Protein AF-A0A8J4PQU5-F1 (afdb_monomer_lite)

pLDDT: mean 74.98, std 18.93, range [34.16, 97.25]

Structure (mmCIF, N/CA/C/O backbone):
data_AF-A0A8J4PQU5-F1
#
_entry.id   AF-A0A8J4PQU5-F1
#
loop_
_atom_site.group_PDB
_atom_site.id
_atom_site.type_symbol
_atom_site.label_atom_id
_atom_site.label_alt_id
_atom_site.label_comp_id
_atom_site.label_asym_id
_atom_site.label_entity_id
_atom_site.label_seq_id
_atom_site.pdbx_PDB_ins_code
_atom_site.Cartn_x
_atom_site.Cartn_y
_atom_site.Cartn_z
_atom_site.occupancy
_atom_site.B_iso_or_equiv
_atom_site.auth_seq_id
_atom_site.auth_comp_id
_atom_site.auth_asym_id
_atom_site.auth_atom_id
_atom_site.pdbx_PDB_model_num
ATOM 1 N N . MET A 1 1 ? 31.286 -53.351 -25.806 1.00 44.12 1 MET A N 1
ATOM 2 C CA . MET A 1 1 ? 31.219 -54.348 -24.713 1.00 44.12 1 MET A CA 1
ATOM 3 C C . MET A 1 1 ? 29.926 -54.138 -23.938 1.00 44.12 1 MET A C 1
ATOM 5 O O . MET A 1 1 ? 29.738 -53.084 -23.347 1.00 44.12 1 MET A O 1
ATOM 9 N N . VAL A 1 2 ? 29.005 -55.096 -24.041 1.00 38.47 2 VAL A N 1
ATOM 10 C CA . VAL A 1 2 ? 27.630 -55.037 -23.517 1.00 38.47 2 VAL A CA 1
ATOM 11 C C . VAL A 1 2 ? 27.640 -55.365 -22.020 1.00 38.47 2 VAL A C 1
ATOM 13 O O . VAL A 1 2 ? 28.049 -56.462 -21.645 1.00 38.47 2 VAL A O 1
ATOM 16 N N . LYS A 1 3 ? 27.207 -54.436 -21.157 1.00 45.22 3 LYS A N 1
ATOM 17 C CA . LYS A 1 3 ? 27.011 -54.702 -19.722 1.00 45.22 3 LYS A CA 1
ATOM 18 C C . LYS A 1 3 ? 25.595 -55.239 -19.504 1.00 45.22 3 LYS A C 1
ATOM 20 O O . LYS A 1 3 ? 24.620 -54.547 -19.776 1.00 45.22 3 LYS A O 1
ATOM 25 N N . LYS A 1 4 ? 25.502 -56.495 -19.062 1.00 42.56 4 LYS A N 1
ATOM 26 C CA . LYS A 1 4 ? 24.256 -57.167 -18.671 1.00 42.56 4 LYS A CA 1
ATOM 27 C C . LYS A 1 4 ? 23.796 -56.630 -17.310 1.00 42.56 4 LYS A C 1
ATOM 29 O O . LYS A 1 4 ? 24.578 -56.633 -16.365 1.00 42.56 4 LYS A O 1
ATOM 34 N N . ASN A 1 5 ? 22.537 -56.205 -17.218 1.00 38.06 5 ASN A N 1
ATOM 35 C CA . ASN A 1 5 ? 21.878 -55.877 -15.955 1.00 38.06 5 ASN A CA 1
ATOM 36 C C . ASN A 1 5 ? 21.448 -57.176 -15.257 1.00 38.06 5 ASN A C 1
ATOM 38 O O . ASN A 1 5 ? 20.732 -57.985 -15.846 1.00 38.06 5 ASN A O 1
ATOM 42 N N . THR A 1 6 ? 21.876 -57.370 -14.013 1.00 45.41 6 THR A N 1
ATOM 43 C CA . THR A 1 6 ? 21.391 -58.429 -13.114 1.00 45.41 6 THR A CA 1
ATOM 44 C C . THR A 1 6 ? 20.310 -57.869 -12.182 1.00 45.41 6 THR A C 1
ATOM 46 O O . THR A 1 6 ? 20.474 -56.745 -11.704 1.00 45.41 6 THR A O 1
ATOM 49 N N . PRO A 1 7 ? 19.223 -58.606 -11.891 1.00 38.91 7 PRO A N 1
ATOM 50 C CA . PRO A 1 7 ? 18.141 -58.117 -11.040 1.00 38.91 7 PRO A CA 1
ATOM 51 C C . PRO A 1 7 ? 18.532 -58.123 -9.552 1.00 38.91 7 PRO A C 1
ATOM 53 O O . PRO A 1 7 ? 19.047 -59.111 -9.030 1.00 38.91 7 PRO A O 1
ATOM 56 N N . THR A 1 8 ? 18.261 -57.017 -8.859 1.00 35.81 8 THR A N 1
ATOM 57 C CA . THR A 1 8 ? 18.366 -56.884 -7.401 1.00 35.81 8 THR A CA 1
ATOM 58 C C . THR A 1 8 ? 17.161 -57.528 -6.720 1.00 35.81 8 THR A C 1
ATOM 60 O O . THR A 1 8 ? 16.076 -56.952 -6.682 1.00 35.81 8 THR A O 1
ATOM 63 N N . THR A 1 9 ? 17.357 -58.717 -6.152 1.00 36.72 9 THR A N 1
ATOM 64 C CA . THR A 1 9 ? 16.403 -59.352 -5.234 1.00 36.72 9 THR A CA 1
ATOM 65 C C . THR A 1 9 ? 16.427 -58.616 -3.895 1.00 36.72 9 THR A C 1
ATOM 67 O O . THR A 1 9 ? 17.347 -58.780 -3.095 1.00 36.72 9 THR A O 1
ATOM 70 N N . THR A 1 10 ? 15.411 -57.797 -3.637 1.00 37.12 10 THR A N 1
ATOM 71 C CA . THR A 1 10 ? 15.150 -57.212 -2.320 1.00 37.12 10 THR A CA 1
ATOM 72 C C . THR A 1 10 ? 14.676 -58.314 -1.372 1.00 37.12 10 THR A C 1
ATOM 74 O O . THR A 1 10 ? 13.521 -58.738 -1.439 1.00 37.12 10 THR A O 1
ATOM 77 N N . LYS A 1 11 ? 15.556 -58.799 -0.490 1.00 40.66 11 LYS A N 1
ATOM 78 C CA . LYS A 1 11 ? 15.133 -59.591 0.671 1.00 40.66 11 LYS A CA 1
ATOM 79 C C . LYS A 1 11 ? 14.348 -58.666 1.603 1.00 40.66 11 LYS A C 1
ATOM 81 O O . LYS A 1 11 ? 14.908 -57.693 2.104 1.00 40.66 11 LYS A O 1
ATOM 86 N N . LYS A 1 12 ? 13.057 -58.947 1.798 1.00 37.41 12 LYS A N 1
ATOM 87 C CA . LYS A 1 12 ? 12.296 -58.374 2.911 1.00 37.41 12 LYS A CA 1
ATOM 88 C C . LYS A 1 12 ? 12.979 -58.816 4.204 1.00 37.41 12 LYS A C 1
ATOM 90 O O . LYS A 1 12 ? 13.287 -59.990 4.373 1.00 37.41 12 LYS A O 1
ATOM 95 N N . VAL A 1 13 ? 13.292 -57.843 5.047 1.00 38.94 13 VAL A N 1
ATOM 96 C CA . VAL A 1 13 ? 13.760 -58.070 6.410 1.00 38.94 13 VAL A CA 1
ATOM 97 C C . VAL A 1 13 ? 12.507 -58.353 7.225 1.00 38.94 13 VAL A C 1
ATOM 99 O O . VAL A 1 13 ? 11.732 -57.432 7.478 1.00 38.94 13 VAL A O 1
ATOM 102 N N . ASP A 1 14 ? 12.282 -59.618 7.564 1.00 37.47 14 ASP A N 1
ATOM 103 C CA . ASP A 1 14 ? 11.255 -60.005 8.526 1.00 37.47 14 ASP A CA 1
ATOM 104 C C . ASP A 1 14 ? 11.701 -59.480 9.898 1.00 37.47 14 ASP A C 1
ATOM 106 O O . ASP A 1 14 ? 12.697 -59.929 10.465 1.00 37.47 14 ASP A O 1
ATOM 110 N N . GLN A 1 15 ? 11.021 -58.442 10.386 1.00 38.06 15 GLN A N 1
ATOM 111 C CA . GLN A 1 15 ? 11.221 -57.884 11.723 1.00 38.06 15 GLN A CA 1
ATOM 112 C C . GLN A 1 15 ? 10.375 -58.647 12.746 1.00 38.06 15 GLN A C 1
ATOM 114 O O . GLN A 1 15 ? 9.594 -58.045 13.474 1.00 38.06 15 GLN A O 1
ATOM 119 N N . ASP A 1 16 ? 10.562 -59.960 12.827 1.00 34.16 16 ASP A N 1
ATOM 120 C CA . ASP A 1 16 ? 10.050 -60.748 13.946 1.00 34.16 16 ASP A CA 1
ATOM 121 C C . ASP A 1 16 ? 11.166 -60.864 14.986 1.00 34.16 16 ASP A C 1
ATOM 123 O O . ASP A 1 16 ? 11.856 -61.874 15.127 1.00 34.16 16 ASP A O 1
ATOM 127 N N . TYR A 1 17 ? 11.398 -59.759 15.698 1.00 42.78 17 TYR A N 1
ATOM 128 C CA . TYR A 1 17 ? 12.106 -59.824 16.967 1.00 42.78 17 TYR A CA 1
ATOM 129 C C . TYR A 1 17 ? 11.094 -60.294 18.007 1.00 42.78 17 TYR A C 1
ATOM 131 O O . TYR A 1 17 ? 10.360 -59.484 18.575 1.00 42.78 17 TYR A O 1
ATOM 139 N N . ASP A 1 18 ? 11.055 -61.603 18.247 1.00 43.19 18 ASP A N 1
ATOM 140 C CA . ASP A 1 18 ? 10.355 -62.186 19.387 1.00 43.19 18 ASP A CA 1
ATOM 141 C C . ASP A 1 18 ? 10.973 -61.644 20.683 1.00 43.19 18 ASP A C 1
ATOM 143 O O . ASP A 1 18 ? 11.934 -62.178 21.247 1.00 43.19 18 ASP A O 1
ATOM 147 N N . VAL A 1 19 ? 10.422 -60.530 21.162 1.00 49.94 19 VAL A N 1
ATOM 148 C CA . VAL A 1 19 ? 10.658 -60.018 22.507 1.00 49.94 19 VAL A CA 1
ATOM 149 C C . VAL A 1 19 ? 9.952 -60.978 23.458 1.00 49.94 19 VAL A C 1
ATOM 151 O O . VAL A 1 19 ? 8.778 -60.811 23.786 1.00 49.94 19 VAL A O 1
ATOM 154 N N . LEU A 1 20 ? 10.663 -62.022 23.888 1.00 44.66 20 LEU A N 1
ATOM 155 C CA . LEU A 1 20 ? 10.199 -62.904 24.952 1.00 44.66 20 LEU A CA 1
ATOM 156 C C . LEU A 1 20 ? 10.050 -62.082 26.239 1.00 44.66 20 LEU A C 1
ATOM 158 O O . LEU A 1 20 ? 11.014 -61.787 26.946 1.00 44.66 20 LEU A O 1
ATOM 162 N N . ASN A 1 21 ? 8.807 -61.693 26.506 1.00 43.12 21 ASN A N 1
ATOM 163 C CA . ASN A 1 21 ? 8.341 -61.030 27.712 1.00 43.12 21 ASN A CA 1
ATOM 164 C C . ASN A 1 21 ? 8.593 -61.940 28.930 1.00 43.12 21 ASN A C 1
ATOM 166 O O . ASN A 1 21 ? 7.812 -62.845 29.223 1.00 43.12 21 ASN A O 1
ATOM 170 N N . LEU A 1 22 ? 9.698 -61.703 29.640 1.00 46.34 22 LEU A N 1
ATOM 171 C CA . LEU A 1 22 ? 10.124 -62.429 30.845 1.00 46.34 22 LEU A CA 1
ATOM 172 C C . LEU A 1 22 ? 9.325 -62.056 32.109 1.00 46.34 22 LEU A C 1
ATOM 174 O O . LEU A 1 22 ? 9.840 -62.154 33.219 1.00 46.34 22 LEU A O 1
ATOM 178 N N . ASN A 1 23 ? 8.057 -61.674 31.973 1.00 40.97 23 ASN A N 1
ATOM 179 C CA . ASN A 1 23 ? 7.235 -61.258 33.109 1.00 40.97 23 ASN A CA 1
ATOM 180 C C . ASN A 1 23 ? 6.250 -62.322 33.591 1.00 40.97 23 ASN A C 1
ATOM 182 O O . ASN A 1 23 ? 5.237 -61.952 34.161 1.00 40.97 23 ASN A O 1
ATOM 186 N N . ASN A 1 24 ? 6.520 -63.620 33.409 1.00 50.66 24 ASN A N 1
ATOM 187 C CA . ASN A 1 24 ? 5.659 -64.678 33.962 1.00 50.66 24 ASN A CA 1
ATOM 188 C C . ASN A 1 24 ? 6.423 -65.934 34.429 1.00 50.66 24 ASN A C 1
ATOM 190 O O . ASN A 1 24 ? 6.002 -67.062 34.187 1.00 50.66 24 ASN A O 1
ATOM 194 N N . VAL A 1 25 ? 7.518 -65.753 35.174 1.00 46.25 25 VAL A N 1
ATOM 195 C CA . VAL A 1 25 ? 8.007 -66.794 36.101 1.00 46.25 25 VAL A CA 1
ATOM 196 C C . VAL A 1 25 ? 7.741 -66.311 37.523 1.00 46.25 25 VAL A C 1
ATOM 198 O O . VAL A 1 25 ? 8.628 -65.871 38.247 1.00 46.25 25 VAL A O 1
ATOM 201 N N . SER A 1 26 ? 6.463 -66.339 37.901 1.00 37.75 26 SER A N 1
ATOM 202 C CA . SER A 1 26 ? 6.070 -66.304 39.304 1.00 37.75 26 SER A CA 1
ATOM 203 C C . SER A 1 26 ? 6.506 -67.630 39.928 1.00 37.75 26 SER A C 1
ATOM 205 O O . SER A 1 26 ? 5.946 -68.683 39.620 1.00 37.75 26 SER A O 1
ATOM 207 N N . LEU A 1 27 ? 7.532 -67.585 40.785 1.00 40.22 27 LEU A N 1
ATOM 208 C CA . LEU A 1 27 ? 7.797 -68.630 41.772 1.00 40.22 27 LEU A CA 1
ATOM 209 C C . LEU A 1 27 ? 6.657 -68.605 42.800 1.00 40.22 27 LEU A C 1
ATOM 211 O O . LEU A 1 27 ? 6.756 -67.988 43.855 1.00 40.22 27 LEU A O 1
ATOM 215 N N . GLY A 1 28 ? 5.542 -69.232 42.435 1.00 34.28 28 GLY A N 1
ATOM 216 C CA . GLY A 1 28 ? 4.386 -69.445 43.291 1.00 34.28 28 GLY A CA 1
ATOM 217 C C . GLY A 1 28 ? 4.283 -70.918 43.649 1.00 34.28 28 GLY A C 1
ATOM 218 O O . GLY A 1 28 ? 3.779 -71.721 42.867 1.00 34.28 28 GLY A O 1
ATOM 219 N N . THR A 1 29 ? 4.758 -71.263 44.842 1.00 42.28 29 THR A N 1
ATOM 220 C CA . THR A 1 29 ? 4.473 -72.524 45.527 1.00 42.28 29 THR A CA 1
ATOM 221 C C . THR A 1 29 ? 2.958 -72.712 45.640 1.00 42.28 29 THR A C 1
ATOM 223 O O . THR A 1 29 ? 2.291 -71.957 46.348 1.00 42.28 29 THR A O 1
ATOM 226 N N . LYS A 1 30 ? 2.404 -73.717 44.957 1.00 36.66 30 LYS A N 1
ATOM 227 C CA . LYS A 1 30 ? 1.075 -74.254 45.267 1.00 36.66 30 LYS A CA 1
ATOM 228 C C . LYS A 1 30 ? 1.250 -75.643 45.854 1.00 36.66 30 LYS A C 1
ATOM 230 O O . LYS A 1 30 ? 1.574 -76.591 45.147 1.00 36.66 30 LYS A O 1
ATOM 235 N N . GLU A 1 31 ? 1.060 -75.710 47.164 1.00 35.00 31 GLU A N 1
ATOM 236 C CA . GLU A 1 31 ? 0.840 -76.943 47.902 1.00 35.00 31 GLU A CA 1
ATOM 237 C C . GLU A 1 31 ? -0.465 -77.594 47.426 1.00 35.00 31 GLU A C 1
ATOM 239 O O . GLU A 1 31 ? -1.526 -76.968 47.437 1.00 35.00 31 GLU A O 1
ATOM 244 N N . THR A 1 32 ? -0.394 -78.869 47.062 1.00 35.94 32 THR A N 1
ATOM 245 C CA . THR A 1 32 ? -1.538 -79.783 47.092 1.00 35.94 32 THR A CA 1
ATOM 246 C C . THR A 1 32 ? -1.113 -80.993 47.906 1.00 35.94 32 THR A C 1
ATOM 248 O O . THR A 1 32 ? -0.187 -81.711 47.533 1.00 35.94 32 THR A O 1
ATOM 251 N N . LYS A 1 33 ? -1.758 -81.155 49.062 1.00 40.88 33 LYS A N 1
ATOM 252 C CA . LYS A 1 33 ? -1.662 -82.335 49.918 1.00 40.88 33 LYS A CA 1
ATOM 253 C C . LYS A 1 33 ? -2.279 -83.513 49.179 1.00 40.88 33 LYS A C 1
ATOM 255 O O . LYS A 1 33 ? -3.433 -83.392 48.800 1.00 40.88 33 LYS A O 1
ATOM 260 N N . ASP A 1 34 ? -1.549 -84.618 49.079 1.00 38.75 34 ASP A N 1
ATOM 261 C CA . ASP A 1 34 ? -2.108 -85.960 48.937 1.00 38.75 34 ASP A CA 1
ATOM 262 C C . ASP A 1 34 ? -1.182 -86.976 49.620 1.00 38.75 34 ASP A C 1
ATOM 264 O O . ASP A 1 34 ? 0.015 -86.771 49.813 1.00 38.75 34 ASP A O 1
ATOM 268 N N . THR A 1 35 ? -1.821 -88.025 50.103 1.00 37.53 35 THR A N 1
ATOM 269 C CA . THR A 1 35 ? -1.445 -88.928 51.187 1.00 37.53 35 THR A CA 1
ATOM 270 C C . THR A 1 35 ? -0.405 -89.994 50.822 1.00 37.53 35 THR A C 1
ATOM 272 O O . THR A 1 35 ? -0.451 -90.542 49.730 1.00 37.53 35 THR A O 1
ATOM 275 N N . ASN A 1 36 ? 0.456 -90.328 51.797 1.00 44.53 36 ASN A N 1
ATOM 276 C CA . ASN A 1 36 ? 1.211 -91.578 52.013 1.00 44.53 36 ASN A CA 1
ATOM 277 C C . ASN A 1 36 ? 1.327 -92.563 50.832 1.00 44.53 36 ASN A C 1
ATOM 279 O O . ASN A 1 36 ? 0.341 -93.227 50.530 1.00 44.53 36 ASN A O 1
ATOM 283 N N . THR A 1 37 ? 2.544 -92.775 50.299 1.00 42.41 37 THR A N 1
ATOM 284 C CA . THR A 1 37 ? 3.190 -94.095 50.053 1.00 42.41 37 THR A CA 1
ATOM 285 C C . THR A 1 37 ? 4.599 -93.890 49.455 1.00 42.41 37 THR A C 1
ATOM 287 O O . THR A 1 37 ? 4.744 -93.310 48.388 1.00 42.41 37 THR A O 1
ATOM 290 N N . THR A 1 38 ? 5.618 -94.379 50.170 1.00 48.78 38 THR A N 1
ATOM 291 C CA . THR A 1 38 ? 6.986 -94.735 49.728 1.00 48.78 38 THR A CA 1
ATOM 292 C C . THR A 1 38 ? 7.751 -93.733 48.850 1.00 48.78 38 THR A C 1
ATOM 294 O O . THR A 1 38 ? 7.687 -93.744 47.624 1.00 48.78 38 THR A O 1
ATOM 297 N N . ILE A 1 39 ? 8.586 -92.931 49.512 1.00 50.84 39 ILE A N 1
ATOM 298 C CA . ILE A 1 39 ? 9.638 -92.111 48.904 1.00 50.84 39 ILE A CA 1
ATOM 299 C C . ILE A 1 39 ? 10.616 -93.058 48.193 1.00 50.84 39 ILE A C 1
ATOM 301 O O . ILE A 1 39 ? 11.365 -93.776 48.852 1.00 50.84 39 ILE A O 1
ATOM 305 N N . ASN A 1 40 ? 10.614 -93.075 46.860 1.00 58.56 40 ASN A N 1
ATOM 306 C CA . ASN A 1 40 ? 11.766 -93.538 46.093 1.00 58.56 40 ASN A CA 1
ATOM 307 C C . ASN A 1 40 ? 12.679 -92.314 45.915 1.00 58.56 40 ASN A C 1
ATOM 309 O O . ASN A 1 40 ? 12.452 -91.555 44.972 1.00 58.56 40 ASN A O 1
ATOM 313 N N . PRO A 1 41 ? 13.680 -92.084 46.789 1.00 60.41 41 PRO A N 1
ATOM 314 C CA . PRO A 1 41 ? 14.518 -90.876 46.743 1.00 60.41 41 PRO A CA 1
ATOM 315 C C . PRO A 1 41 ? 15.205 -90.707 45.380 1.00 60.41 41 PRO A C 1
ATOM 317 O O . PRO A 1 41 ? 15.335 -89.601 44.875 1.00 60.41 41 PRO A O 1
ATOM 320 N N . LEU A 1 42 ? 15.500 -91.830 44.719 1.00 60.38 42 LEU A N 1
ATOM 321 C CA . LEU A 1 42 ? 16.037 -91.889 43.362 1.00 60.38 42 LEU A CA 1
ATOM 322 C C . LEU A 1 42 ? 15.200 -91.120 42.328 1.00 60.38 42 LEU A C 1
ATOM 324 O O . LEU A 1 42 ? 15.772 -90.494 41.443 1.00 60.38 42 LEU A O 1
ATOM 328 N N . LEU A 1 43 ? 13.864 -91.162 42.401 1.00 62.25 43 LEU A N 1
ATOM 329 C CA . LEU A 1 43 ? 13.001 -90.579 41.365 1.00 62.25 43 LEU A CA 1
ATOM 330 C C . LEU A 1 43 ? 12.907 -89.048 41.478 1.00 62.25 43 LEU A C 1
ATOM 332 O O . LEU A 1 43 ? 12.882 -88.356 40.457 1.00 62.25 43 LEU A O 1
ATOM 336 N N . ASP A 1 44 ? 12.913 -88.526 42.705 1.00 68.94 44 ASP A N 1
ATOM 337 C CA . ASP A 1 44 ? 12.994 -87.086 42.966 1.00 68.94 44 ASP A CA 1
ATOM 338 C C . ASP A 1 44 ? 14.394 -86.544 42.649 1.00 68.94 44 ASP A C 1
ATOM 340 O O . ASP A 1 44 ? 14.510 -85.483 42.027 1.00 68.94 44 ASP A O 1
ATOM 344 N N . ASP A 1 45 ? 15.447 -87.315 42.945 1.00 72.12 45 ASP A N 1
ATOM 345 C CA . ASP A 1 45 ? 16.822 -86.989 42.557 1.00 72.12 45 ASP A CA 1
ATOM 346 C C . ASP A 1 45 ? 16.961 -86.888 41.028 1.00 72.12 45 ASP A C 1
ATOM 348 O O . ASP A 1 45 ? 17.520 -85.916 40.516 1.00 72.12 45 ASP A O 1
ATOM 352 N N . PHE A 1 46 ? 16.375 -87.821 40.264 1.00 79.56 46 PHE A N 1
ATOM 353 C CA . PHE A 1 46 ? 16.356 -87.740 38.797 1.00 79.56 46 PHE A CA 1
ATOM 354 C C . PHE A 1 46 ? 15.619 -86.501 38.278 1.00 79.56 46 PHE A C 1
ATOM 356 O O . PHE A 1 46 ? 16.059 -85.895 37.299 1.00 79.56 46 PHE A O 1
ATOM 363 N N . LYS A 1 47 ? 14.523 -86.089 38.925 1.00 80.06 47 LYS A N 1
ATOM 364 C CA . LYS A 1 47 ? 13.763 -84.892 38.537 1.00 80.06 47 LYS A CA 1
ATOM 365 C C . LYS A 1 47 ? 14.556 -83.608 38.784 1.00 80.06 47 LYS A C 1
ATOM 367 O O . LYS A 1 47 ? 14.514 -82.699 37.954 1.00 80.06 47 LYS A O 1
ATOM 372 N N . ILE A 1 48 ? 15.302 -83.542 39.886 1.00 81.75 48 ILE A N 1
ATOM 373 C CA . ILE A 1 48 ? 16.199 -82.421 40.199 1.00 81.75 48 ILE A CA 1
ATOM 374 C C . ILE A 1 48 ? 17.358 -82.372 39.195 1.00 81.75 48 ILE A C 1
ATOM 376 O O . ILE A 1 48 ? 17.670 -81.303 38.667 1.00 81.75 48 ILE A O 1
ATOM 380 N N . ILE A 1 49 ? 17.953 -83.525 38.874 1.00 84.31 49 ILE A N 1
ATOM 381 C CA . ILE A 1 49 ? 19.026 -83.642 37.876 1.00 84.31 49 ILE A CA 1
ATOM 382 C C . ILE A 1 49 ? 18.533 -83.205 36.487 1.00 84.31 49 ILE A C 1
ATOM 384 O O . ILE A 1 49 ? 19.234 -82.464 35.800 1.00 84.31 49 ILE A O 1
ATOM 388 N N . ASP A 1 50 ? 17.320 -83.590 36.084 1.00 86.06 50 ASP A N 1
ATOM 389 C CA . ASP A 1 50 ? 16.710 -83.182 34.811 1.00 86.06 50 ASP A CA 1
ATOM 390 C C . ASP A 1 50 ? 16.406 -81.674 34.762 1.00 86.06 50 ASP A C 1
ATOM 392 O O . ASP A 1 50 ? 16.711 -81.003 33.775 1.00 86.06 50 ASP A O 1
ATOM 396 N N . GLN A 1 51 ? 15.873 -81.093 35.843 1.00 85.88 51 GLN A N 1
ATOM 397 C CA . GLN A 1 51 ? 15.687 -79.640 35.943 1.00 85.88 51 GLN A CA 1
ATOM 398 C C . GLN A 1 51 ? 17.018 -78.886 35.852 1.00 85.88 51 GLN A C 1
ATOM 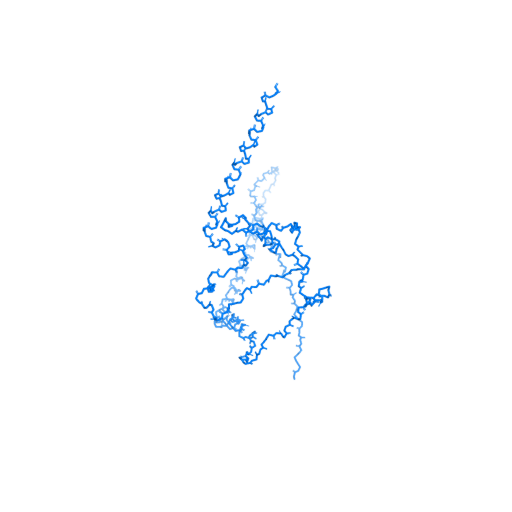400 O O . GLN A 1 51 ? 17.110 -77.873 35.153 1.00 85.88 51 GLN A O 1
ATOM 405 N N . LEU A 1 52 ? 18.063 -79.395 36.508 1.00 89.06 52 LEU A N 1
ATOM 406 C CA . LEU A 1 52 ? 19.404 -78.832 36.421 1.00 89.06 52 LEU A CA 1
ATOM 407 C C . LEU A 1 52 ? 19.959 -78.948 34.996 1.00 89.06 52 LEU A C 1
ATOM 409 O O . LEU A 1 52 ? 20.480 -77.965 34.476 1.00 89.06 52 LEU A O 1
ATOM 413 N N . ALA A 1 53 ? 19.790 -80.094 34.332 1.00 86.06 53 ALA A N 1
ATOM 414 C CA . ALA A 1 53 ? 20.193 -80.304 32.942 1.00 86.06 53 ALA A CA 1
ATOM 415 C C . ALA A 1 53 ? 19.457 -79.366 31.967 1.00 86.06 53 ALA A C 1
ATOM 417 O O . ALA A 1 53 ? 20.068 -78.800 31.061 1.00 86.06 53 ALA A O 1
ATOM 418 N N . LYS A 1 54 ? 18.157 -79.126 32.174 1.00 84.56 54 LYS A N 1
ATOM 419 C CA . LYS A 1 54 ? 17.368 -78.167 31.381 1.00 84.56 54 LYS A CA 1
ATOM 420 C C . LYS A 1 54 ? 17.859 -76.736 31.579 1.00 84.56 54 LYS A C 1
ATOM 422 O O . LYS A 1 54 ? 18.061 -76.013 30.603 1.00 84.56 54 LYS A O 1
ATOM 427 N N . ASN A 1 55 ? 18.111 -76.337 32.824 1.00 87.94 55 ASN A N 1
ATOM 428 C CA . ASN A 1 55 ? 18.628 -75.007 33.140 1.00 87.94 55 ASN A CA 1
ATOM 429 C C . ASN A 1 55 ? 20.036 -74.788 32.570 1.00 87.94 55 ASN A C 1
ATOM 431 O O . ASN A 1 55 ? 20.309 -73.731 31.993 1.00 87.94 55 ASN A O 1
ATOM 435 N N . THR A 1 56 ? 20.921 -75.784 32.677 1.00 88.81 56 THR A N 1
ATOM 436 C CA . THR A 1 56 ? 22.274 -75.707 32.109 1.00 88.81 56 THR A CA 1
ATOM 437 C C . THR A 1 56 ? 22.239 -75.685 30.584 1.00 88.81 56 THR A C 1
ATOM 439 O O . THR A 1 56 ? 22.937 -74.865 29.993 1.00 88.81 56 THR A O 1
ATOM 442 N N . ALA A 1 57 ? 21.378 -76.472 29.931 1.00 87.69 57 ALA A N 1
ATOM 443 C CA . ALA A 1 57 ? 21.197 -76.433 28.479 1.00 87.69 57 ALA A CA 1
ATOM 444 C C . ALA A 1 57 ? 20.720 -75.054 27.985 1.00 87.69 57 ALA A C 1
ATOM 446 O O . ALA A 1 57 ? 21.266 -74.519 27.017 1.00 87.69 57 ALA A O 1
ATOM 447 N N . ILE A 1 58 ? 19.761 -74.432 28.683 1.00 86.75 58 ILE A N 1
ATOM 448 C CA . ILE A 1 58 ? 19.300 -73.066 28.379 1.00 86.75 58 ILE A CA 1
ATOM 449 C C . ILE A 1 58 ? 20.452 -72.063 28.526 1.00 86.75 58 ILE A C 1
ATOM 451 O O . ILE A 1 58 ? 20.637 -71.196 27.669 1.00 86.75 58 ILE A O 1
ATOM 455 N N . HIS A 1 59 ? 21.237 -72.169 29.602 1.00 88.00 59 HIS A N 1
ATOM 456 C CA . HIS A 1 59 ? 22.379 -71.286 29.831 1.00 88.00 59 HIS A CA 1
ATOM 457 C C . HIS A 1 59 ? 23.466 -71.458 28.759 1.00 88.00 59 HIS A C 1
ATOM 459 O O . HIS A 1 59 ? 23.976 -70.466 28.239 1.00 88.00 59 HIS A O 1
ATOM 465 N N . LEU A 1 60 ? 23.777 -72.696 28.370 1.00 93.06 60 LEU A N 1
ATOM 466 C CA . LEU A 1 60 ? 24.723 -72.991 27.293 1.00 93.06 60 LEU A CA 1
ATOM 467 C C . LEU A 1 60 ? 24.252 -72.412 25.955 1.00 93.06 60 LEU A C 1
ATOM 469 O O . LEU A 1 60 ? 25.048 -71.792 25.254 1.00 93.06 60 LEU A O 1
ATOM 473 N N . GLY A 1 61 ? 22.961 -72.518 25.631 1.00 91.62 61 GLY A N 1
ATOM 474 C CA . GLY A 1 61 ? 22.391 -71.886 24.436 1.00 91.62 61 GLY A CA 1
ATOM 475 C C . GLY A 1 61 ? 22.563 -70.362 24.433 1.00 91.62 61 GLY A C 1
ATOM 476 O O . GLY A 1 61 ? 22.983 -69.782 23.429 1.00 91.62 61 GLY A O 1
ATOM 477 N N . LYS A 1 62 ? 22.327 -69.705 25.578 1.00 89.81 62 LYS A N 1
ATOM 478 C CA . LYS A 1 62 ? 22.587 -68.263 25.739 1.00 89.81 62 LYS A CA 1
ATOM 479 C C . LYS A 1 62 ? 24.067 -67.929 25.531 1.00 89.81 62 LYS A C 1
ATOM 481 O O . LYS A 1 62 ? 24.371 -66.969 24.826 1.00 89.81 62 LYS A O 1
ATOM 486 N N . LEU A 1 63 ? 24.971 -68.730 26.096 1.00 92.69 63 LEU A N 1
ATOM 487 C CA . LEU A 1 63 ? 26.418 -68.532 25.989 1.00 92.69 63 LEU A CA 1
ATOM 488 C C . LEU A 1 63 ? 26.914 -68.671 24.539 1.00 92.69 63 LEU A C 1
ATOM 490 O O . LEU A 1 63 ? 27.693 -67.845 24.069 1.00 92.69 63 LEU A O 1
ATOM 494 N N . VAL A 1 64 ? 26.426 -69.675 23.805 1.00 93.81 64 VAL A N 1
ATOM 495 C CA . VAL A 1 64 ? 26.761 -69.883 22.385 1.00 93.81 64 VAL A CA 1
ATOM 496 C C . VAL A 1 64 ? 26.297 -68.699 21.535 1.00 93.81 64 VAL A C 1
ATOM 498 O O . VAL A 1 64 ? 27.060 -68.199 20.707 1.00 93.81 64 VAL A O 1
ATOM 501 N N . ASN A 1 65 ? 25.085 -68.193 21.776 1.00 92.19 65 ASN A N 1
ATOM 502 C CA . ASN A 1 65 ? 24.575 -67.014 21.076 1.00 92.19 65 ASN A CA 1
ATOM 503 C C . ASN A 1 65 ? 25.406 -65.763 21.384 1.00 92.19 65 ASN A C 1
ATOM 505 O O . ASN A 1 65 ? 25.759 -65.023 20.467 1.00 92.19 65 ASN A O 1
ATOM 509 N N . GLN A 1 66 ? 25.781 -65.551 22.649 1.00 92.38 66 GLN A N 1
ATOM 510 C CA . GLN A 1 66 ? 26.681 -64.461 23.030 1.00 92.38 66 GLN A CA 1
ATOM 511 C C . GLN A 1 66 ? 28.036 -64.580 22.324 1.00 92.38 66 GLN A C 1
ATOM 513 O O . GLN A 1 66 ? 28.520 -63.594 21.775 1.00 92.38 66 GLN A O 1
ATOM 518 N N . HIS A 1 67 ? 28.624 -65.778 22.266 1.00 93.06 67 HIS A N 1
ATOM 519 C CA . HIS A 1 67 ? 29.887 -66.006 21.563 1.00 93.06 67 HIS A CA 1
ATOM 520 C C . HIS A 1 67 ? 29.772 -65.704 20.061 1.00 93.06 67 HIS A C 1
ATOM 522 O O . HIS A 1 67 ? 30.647 -65.050 19.491 1.00 93.06 67 HIS A O 1
ATOM 528 N N . LYS A 1 68 ? 28.669 -66.115 19.423 1.00 94.00 68 LYS A N 1
ATOM 529 C CA . LYS A 1 68 ? 28.390 -65.795 18.018 1.00 94.00 68 LYS A CA 1
ATOM 530 C C . LYS A 1 68 ? 28.318 -64.281 17.795 1.00 94.00 68 LYS A C 1
ATOM 532 O O . LYS A 1 68 ? 29.043 -63.768 16.945 1.00 94.00 68 LYS A O 1
ATOM 537 N N . ILE A 1 69 ? 27.551 -63.565 18.617 1.00 91.38 69 ILE A N 1
ATOM 538 C CA . ILE A 1 69 ? 27.430 -62.098 18.554 1.00 91.38 69 ILE A CA 1
ATOM 539 C C . ILE A 1 69 ? 28.797 -61.422 18.746 1.00 91.38 69 ILE A C 1
ATOM 541 O O . ILE A 1 69 ? 29.152 -60.504 18.009 1.00 91.38 69 ILE A O 1
ATOM 545 N N . LEU A 1 70 ? 29.601 -61.883 19.707 1.00 92.50 70 LEU A N 1
ATOM 546 C CA . LEU A 1 70 ? 30.948 -61.353 19.940 1.00 92.50 70 LEU A CA 1
ATOM 547 C C . LEU A 1 70 ? 31.867 -61.572 18.729 1.00 92.50 70 LEU A C 1
ATOM 549 O O . LEU A 1 70 ? 32.617 -60.666 18.357 1.00 92.50 70 LEU A O 1
ATOM 553 N N . SER A 1 71 ? 31.784 -62.741 18.087 1.00 90.69 71 SER A N 1
ATOM 554 C CA . SER A 1 71 ? 32.560 -63.039 16.881 1.00 90.69 71 SER A CA 1
ATOM 555 C C . SER A 1 71 ? 32.163 -62.145 15.699 1.00 90.69 71 SER A C 1
ATOM 557 O O . SER A 1 71 ? 33.045 -61.560 15.067 1.00 90.69 71 SER A O 1
ATOM 559 N N . GLU A 1 72 ? 30.864 -61.933 15.467 1.00 90.81 72 GLU A N 1
ATOM 560 C CA . GLU A 1 72 ? 30.344 -61.036 14.425 1.00 90.81 72 GLU A CA 1
ATOM 561 C C . GLU A 1 72 ? 30.784 -59.586 14.672 1.00 90.81 72 GLU A C 1
ATOM 563 O O . GLU A 1 72 ? 31.323 -58.935 13.777 1.00 90.81 72 GLU A O 1
ATOM 568 N N . ASN A 1 73 ? 30.681 -59.106 15.914 1.00 88.06 73 ASN A N 1
ATOM 569 C CA . ASN A 1 73 ? 31.142 -57.767 16.291 1.00 88.06 73 ASN A CA 1
ATOM 570 C C . ASN A 1 73 ? 32.647 -57.574 16.056 1.00 88.06 73 ASN A C 1
ATOM 572 O O . ASN A 1 73 ? 33.085 -56.492 15.659 1.00 88.06 73 ASN A O 1
ATOM 576 N N . SER A 1 74 ? 33.456 -58.614 16.274 1.00 86.69 74 SER A N 1
ATOM 577 C CA . SER A 1 74 ? 34.895 -58.551 16.005 1.00 86.69 74 SER A CA 1
ATOM 578 C C . SER A 1 74 ? 35.209 -58.403 14.509 1.00 86.69 74 SER A C 1
ATOM 580 O O . SER A 1 74 ? 36.144 -57.681 14.155 1.00 86.69 74 SER A O 1
ATOM 582 N N . LEU A 1 75 ? 34.415 -59.034 13.633 1.00 87.50 75 LEU A N 1
ATOM 583 C CA . LEU A 1 75 ? 34.543 -58.925 12.176 1.00 87.50 75 LEU A CA 1
ATOM 584 C C . LEU A 1 75 ? 34.109 -57.540 11.691 1.00 87.50 75 LEU A C 1
ATOM 586 O O . LEU A 1 75 ? 34.882 -56.872 11.006 1.00 87.50 75 LEU A O 1
ATOM 590 N N . LEU A 1 76 ? 32.952 -57.055 12.151 1.00 81.75 76 LEU A N 1
ATOM 591 C CA . LEU A 1 76 ? 32.456 -55.713 11.829 1.00 81.75 76 LEU A CA 1
ATOM 592 C C . LEU A 1 76 ? 33.440 -54.618 12.260 1.00 81.75 76 LEU A C 1
ATOM 594 O O . LEU A 1 76 ? 33.651 -53.638 11.545 1.00 81.75 76 LEU A O 1
ATOM 598 N N . LYS A 1 77 ? 34.107 -54.786 13.409 1.00 81.38 77 LYS A N 1
ATOM 599 C CA . LYS A 1 77 ? 35.147 -53.850 13.862 1.00 81.38 77 LYS A CA 1
ATOM 600 C C . LYS A 1 77 ? 36.359 -53.819 12.920 1.00 81.38 77 LYS A C 1
ATOM 602 O O . LYS A 1 77 ? 36.935 -52.755 12.703 1.00 81.38 77 LYS A O 1
ATOM 607 N N . LYS A 1 78 ? 36.751 -54.962 12.346 1.00 80.31 78 LYS A N 1
ATOM 608 C CA . LYS A 1 78 ? 37.839 -55.029 11.355 1.00 80.31 78 LYS A CA 1
ATOM 609 C C . LYS A 1 78 ? 37.429 -54.348 10.050 1.00 80.31 78 LYS A C 1
ATOM 611 O O . LYS A 1 78 ? 38.159 -53.476 9.590 1.00 80.31 78 LYS A O 1
ATOM 616 N N . GLU A 1 79 ? 36.247 -54.661 9.524 1.00 77.12 79 GLU A N 1
ATOM 617 C CA . GLU A 1 79 ? 35.701 -54.037 8.308 1.00 77.12 79 GLU A CA 1
ATOM 618 C C . GLU A 1 79 ? 35.576 -52.513 8.456 1.00 77.12 79 GLU A C 1
ATOM 620 O O . GLU A 1 79 ? 36.065 -51.752 7.623 1.00 77.12 79 GLU A O 1
ATOM 625 N N . THR A 1 80 ? 35.024 -52.038 9.573 1.00 71.00 80 THR A N 1
ATOM 626 C CA . THR A 1 80 ? 34.909 -50.595 9.844 1.00 71.00 80 THR A CA 1
ATOM 627 C C . THR A 1 80 ? 36.258 -49.900 10.019 1.00 71.00 80 THR A C 1
ATOM 629 O O . THR A 1 80 ? 36.389 -48.749 9.617 1.00 71.00 80 THR A O 1
ATOM 632 N N . SER A 1 81 ? 37.281 -50.576 10.556 1.00 68.69 81 SER A N 1
ATOM 633 C CA . SER A 1 81 ? 38.635 -50.005 10.640 1.00 68.69 81 SER A CA 1
ATOM 634 C C . SER A 1 81 ? 39.324 -49.865 9.278 1.00 68.69 81 SER A C 1
ATOM 636 O O . SER A 1 81 ? 40.145 -48.967 9.104 1.00 68.69 81 SER A O 1
ATOM 638 N N . THR A 1 82 ? 38.981 -50.723 8.309 1.00 66.62 82 THR A N 1
ATOM 639 C CA . THR A 1 82 ? 39.523 -50.647 6.941 1.00 66.62 82 THR A CA 1
ATOM 640 C C . THR A 1 82 ? 38.875 -49.553 6.097 1.00 66.62 82 THR A C 1
ATOM 642 O O . THR A 1 82 ? 39.494 -49.067 5.155 1.00 66.62 82 THR A O 1
ATOM 645 N N . ILE A 1 83 ? 37.659 -49.131 6.451 1.00 67.00 83 ILE A N 1
ATOM 646 C CA . ILE A 1 83 ? 36.950 -48.039 5.782 1.00 67.00 83 ILE A CA 1
ATOM 647 C C . ILE A 1 83 ? 37.541 -46.716 6.286 1.00 67.00 83 ILE A C 1
ATOM 649 O O . ILE A 1 83 ? 37.242 -46.242 7.384 1.00 67.00 83 ILE A O 1
ATOM 653 N N . SER A 1 84 ? 38.429 -46.120 5.490 1.00 66.56 84 SER A N 1
ATOM 654 C CA . SER A 1 84 ? 39.051 -44.834 5.805 1.00 66.56 84 SER A CA 1
ATOM 655 C C . SER A 1 84 ? 38.000 -43.721 5.789 1.00 66.56 84 SER A C 1
ATOM 657 O O . SER A 1 84 ? 37.105 -43.692 4.944 1.00 66.56 84 SER A O 1
ATOM 659 N N . LYS A 1 85 ? 38.146 -42.717 6.664 1.00 62.19 85 LYS A N 1
ATOM 660 C CA . LYS A 1 85 ? 37.333 -41.479 6.648 1.00 62.19 85 LYS A CA 1
ATOM 661 C C . LYS A 1 85 ? 37.342 -40.774 5.279 1.00 62.19 85 LYS A C 1
ATOM 663 O O . LYS A 1 85 ? 36.479 -39.945 5.006 1.00 62.19 85 LYS A O 1
ATOM 668 N N . GLN A 1 86 ? 38.320 -41.088 4.431 1.00 57.16 86 GLN A N 1
ATOM 669 C CA . GLN A 1 86 ? 38.433 -40.581 3.066 1.00 57.16 86 GLN A CA 1
ATOM 670 C C . GLN A 1 86 ? 37.348 -41.133 2.130 1.00 57.16 86 GLN A C 1
ATOM 672 O O . GLN A 1 86 ? 36.857 -40.385 1.287 1.00 57.16 86 GLN A O 1
ATOM 677 N N . ASP A 1 87 ? 36.901 -42.377 2.321 1.00 60.69 87 ASP A N 1
ATOM 678 C CA . ASP A 1 87 ? 35.873 -42.988 1.469 1.00 60.69 87 ASP A CA 1
ATOM 679 C C . ASP A 1 87 ? 34.493 -42.362 1.720 1.00 60.69 87 ASP A C 1
ATOM 681 O O . ASP A 1 87 ? 33.754 -42.076 0.777 1.00 60.69 87 ASP A O 1
ATOM 685 N N . PHE A 1 88 ? 34.192 -42.006 2.974 1.00 59.81 88 PHE A N 1
ATOM 686 C CA . PHE A 1 88 ? 32.973 -41.268 3.330 1.00 59.81 88 PHE A CA 1
ATOM 687 C C . PHE A 1 88 ? 32.912 -39.863 2.711 1.00 59.81 88 PHE A C 1
ATOM 689 O O . PHE A 1 88 ? 31.839 -39.420 2.301 1.00 59.81 88 PHE A O 1
ATOM 696 N N . ASN A 1 89 ? 34.049 -39.171 2.599 1.00 60.72 89 ASN A N 1
ATOM 697 C CA . ASN A 1 89 ? 34.100 -37.830 2.006 1.00 60.72 89 ASN A CA 1
ATOM 698 C C . ASN A 1 89 ? 33.994 -37.850 0.472 1.00 60.72 89 ASN A C 1
ATOM 700 O O . ASN A 1 89 ? 33.531 -36.877 -0.115 1.00 60.72 89 ASN A O 1
ATOM 704 N N . ASN A 1 90 ? 34.375 -38.956 -0.172 1.00 60.16 90 ASN A N 1
ATOM 705 C CA . ASN A 1 90 ? 34.311 -39.104 -1.628 1.00 60.16 90 ASN A CA 1
ATOM 706 C C . ASN A 1 90 ? 32.950 -39.618 -2.128 1.00 60.16 90 ASN A C 1
ATOM 708 O O . ASN A 1 90 ? 32.639 -39.486 -3.312 1.00 60.16 90 ASN A O 1
ATOM 712 N N . GLN A 1 91 ? 32.127 -40.197 -1.249 1.00 61.41 91 GLN A N 1
ATOM 713 C CA . GLN A 1 91 ? 30.841 -40.790 -1.626 1.00 61.41 91 GLN A CA 1
ATOM 714 C C . GLN A 1 91 ? 29.677 -39.785 -1.619 1.00 61.41 91 GLN A C 1
ATOM 716 O O . GLN A 1 91 ? 28.674 -40.005 -2.302 1.00 61.41 91 GLN A O 1
ATOM 721 N N . LEU A 1 92 ? 29.807 -38.656 -0.911 1.00 60.56 92 LEU A N 1
ATOM 722 C CA . LEU A 1 92 ? 28.849 -37.555 -0.994 1.00 60.56 92 LEU A CA 1
ATOM 723 C C . LEU A 1 92 ? 29.421 -36.427 -1.859 1.00 60.56 92 LEU A C 1
ATOM 725 O O . LEU A 1 92 ? 30.311 -35.711 -1.400 1.00 60.56 92 LEU A O 1
ATOM 729 N N . PRO A 1 93 ? 28.902 -36.197 -3.083 1.00 63.16 93 PRO A N 1
ATOM 730 C CA . PRO A 1 93 ? 29.255 -34.995 -3.820 1.00 63.16 93 PRO A CA 1
ATOM 731 C C . PRO A 1 93 ? 28.868 -33.793 -2.961 1.00 63.16 93 PRO A C 1
ATOM 733 O O . PRO A 1 93 ? 27.716 -33.665 -2.530 1.00 63.16 93 PRO A O 1
ATOM 736 N N . THR A 1 94 ? 29.838 -32.923 -2.677 1.00 73.88 94 THR A N 1
ATOM 737 C CA . THR A 1 94 ? 29.569 -31.718 -1.896 1.00 73.88 94 THR A CA 1
ATOM 738 C C . THR A 1 94 ? 28.426 -30.942 -2.550 1.00 73.88 94 THR A C 1
ATOM 740 O O . THR A 1 94 ? 28.269 -30.925 -3.775 1.00 73.88 94 THR A O 1
ATOM 743 N N . LYS A 1 95 ? 27.609 -30.256 -1.741 1.00 70.44 95 LYS A N 1
ATOM 744 C CA . LYS A 1 95 ? 26.533 -29.382 -2.248 1.00 70.44 95 LYS A CA 1
ATOM 745 C C . LYS A 1 95 ? 27.050 -28.413 -3.324 1.00 70.44 95 LYS A C 1
ATOM 747 O O . LYS A 1 95 ? 26.314 -28.068 -4.244 1.00 70.44 95 LYS A O 1
ATOM 752 N N . LEU A 1 96 ? 28.325 -28.035 -3.217 1.00 70.50 96 LEU A N 1
ATOM 753 C CA . LEU A 1 96 ? 29.075 -27.221 -4.164 1.00 70.50 96 LEU A CA 1
ATOM 754 C C . LEU A 1 96 ? 29.255 -27.899 -5.535 1.00 70.50 96 LEU A C 1
ATOM 756 O O . LEU A 1 96 ? 29.004 -27.261 -6.553 1.00 70.50 96 LEU A O 1
ATOM 760 N N . ASP A 1 97 ? 29.623 -29.179 -5.587 1.00 73.94 97 ASP A N 1
ATOM 761 C CA . ASP A 1 97 ? 29.807 -29.914 -6.848 1.00 73.94 97 ASP A CA 1
ATOM 762 C C . ASP A 1 97 ? 28.485 -30.205 -7.557 1.00 73.94 97 ASP A C 1
ATOM 764 O O . ASP A 1 97 ? 28.382 -30.084 -8.782 1.00 73.94 97 ASP A O 1
ATOM 768 N N . LEU A 1 98 ? 27.434 -30.502 -6.788 1.00 75.44 98 LEU A N 1
ATOM 769 C CA . LEU A 1 98 ? 26.075 -30.605 -7.325 1.00 75.44 98 LEU A CA 1
ATOM 770 C C . LEU A 1 98 ? 25.595 -29.265 -7.904 1.00 75.44 98 LEU A C 1
ATOM 772 O O . LEU A 1 98 ? 24.894 -29.255 -8.918 1.00 75.44 98 LEU A O 1
ATOM 776 N N . LEU A 1 99 ? 25.984 -28.140 -7.290 1.00 73.81 99 LEU A N 1
ATOM 777 C CA . LEU A 1 99 ? 25.709 -26.799 -7.811 1.00 73.81 99 LEU A CA 1
ATOM 778 C C . LEU A 1 99 ? 26.478 -26.539 -9.107 1.00 73.81 99 LEU A C 1
ATOM 780 O O . LEU A 1 99 ? 25.874 -26.158 -10.105 1.00 73.81 99 LEU A O 1
ATOM 784 N N . LYS A 1 100 ? 27.792 -26.795 -9.113 1.00 73.81 100 LYS A N 1
ATOM 785 C CA . LYS A 1 100 ? 28.665 -26.586 -10.278 1.00 73.81 100 LYS A CA 1
ATOM 786 C C . LYS A 1 100 ? 28.183 -27.362 -11.500 1.00 73.81 100 LYS A C 1
ATOM 788 O O . LYS A 1 100 ? 28.173 -26.816 -12.594 1.00 73.81 100 LYS A O 1
ATOM 793 N N . LYS A 1 101 ? 27.707 -28.598 -11.316 1.00 73.88 101 LYS A N 1
ATOM 794 C CA . LYS A 1 101 ? 27.146 -29.413 -12.407 1.00 73.88 101 LYS A CA 1
ATOM 795 C C . LYS A 1 101 ? 25.781 -28.912 -12.908 1.00 73.88 101 LYS A C 1
ATOM 797 O O . LYS A 1 101 ? 25.420 -29.183 -14.050 1.00 73.88 101 LYS A O 1
ATOM 802 N N . LYS A 1 102 ? 25.009 -28.202 -12.074 1.00 74.31 102 LYS A N 1
ATOM 803 C CA . LYS A 1 102 ? 23.712 -27.607 -12.453 1.00 74.31 102 LYS A CA 1
ATOM 804 C C . LYS A 1 102 ? 23.845 -26.257 -13.165 1.00 74.31 102 LYS A C 1
ATOM 806 O O . LYS A 1 102 ? 22.921 -25.872 -13.879 1.00 74.31 102 LYS A O 1
ATOM 811 N N . ILE A 1 103 ? 24.951 -25.539 -12.979 1.00 75.50 103 ILE A N 1
ATOM 812 C CA . ILE A 1 103 ? 25.171 -24.224 -13.589 1.00 75.50 103 ILE A CA 1
ATOM 813 C C . ILE A 1 103 ? 25.667 -24.424 -15.030 1.00 75.50 103 ILE A C 1
ATOM 815 O O . ILE A 1 103 ? 26.743 -24.969 -15.258 1.00 75.50 103 ILE A O 1
ATOM 819 N N . LYS A 1 104 ? 24.873 -23.999 -16.020 1.00 64.62 104 LYS A N 1
ATOM 820 C CA . LYS A 1 104 ? 25.311 -23.931 -17.425 1.00 64.62 104 LYS A CA 1
ATOM 821 C C . LYS A 1 104 ? 26.314 -22.778 -17.581 1.00 64.62 104 LYS A C 1
ATOM 823 O O . LYS A 1 104 ? 26.093 -21.741 -16.955 1.00 64.62 104 LYS A O 1
ATOM 828 N N . PRO A 1 105 ? 27.373 -22.909 -18.402 1.00 66.75 105 PRO A N 1
ATOM 829 C CA . PRO A 1 105 ? 28.271 -21.790 -18.671 1.00 66.75 105 PRO A CA 1
ATOM 830 C C . PRO A 1 105 ? 27.469 -20.648 -19.304 1.00 66.75 105 PRO A C 1
ATOM 832 O O . PRO A 1 105 ? 26.853 -20.818 -20.357 1.00 66.75 105 PRO A O 1
ATOM 835 N N . VAL A 1 106 ? 27.428 -19.505 -18.622 1.00 60.28 106 VAL A N 1
ATOM 836 C CA . VAL A 1 106 ? 26.776 -18.287 -19.105 1.00 60.28 106 VAL A CA 1
ATOM 837 C C . VAL A 1 106 ? 27.785 -17.561 -19.984 1.00 60.28 106 VAL A C 1
ATOM 839 O O . VAL A 1 106 ? 28.839 -17.154 -19.509 1.00 60.28 106 VAL A O 1
ATOM 842 N N . ASN A 1 107 ? 27.481 -17.418 -21.273 1.00 63.84 107 ASN A N 1
ATOM 843 C CA . ASN A 1 107 ? 28.159 -16.431 -22.104 1.00 63.84 107 ASN A CA 1
ATOM 844 C C . ASN A 1 107 ? 27.609 -15.059 -21.696 1.00 63.84 107 ASN A C 1
ATOM 846 O O . ASN A 1 107 ? 26.432 -14.778 -21.937 1.00 63.84 107 ASN A O 1
ATOM 850 N N . GLU A 1 108 ? 28.452 -14.241 -21.064 1.00 63.22 108 GLU A N 1
ATOM 851 C CA . GLU A 1 108 ? 28.102 -12.926 -20.506 1.00 63.22 108 GLU A CA 1
ATOM 852 C C . GLU A 1 108 ? 27.484 -11.976 -21.550 1.00 63.22 108 GLU A C 1
ATOM 854 O O . GLU A 1 108 ? 26.719 -11.086 -21.191 1.00 63.22 108 GLU A O 1
ATOM 859 N N . ASN A 1 109 ? 27.717 -12.225 -22.846 1.00 60.56 109 ASN A N 1
ATOM 860 C CA . ASN A 1 109 ? 27.200 -11.408 -23.948 1.00 60.56 109 ASN A CA 1
ATOM 861 C C . ASN A 1 109 ? 25.910 -11.950 -24.592 1.00 60.56 109 ASN A C 1
ATOM 863 O O . ASN A 1 109 ? 25.410 -11.368 -25.554 1.00 60.56 109 ASN A O 1
ATOM 867 N N . SER A 1 110 ? 25.360 -13.067 -24.107 1.00 60.94 110 SER A N 1
ATOM 868 C CA . SER A 1 110 ? 24.111 -13.634 -24.629 1.00 60.94 110 SER A CA 1
ATOM 869 C C . SER A 1 110 ? 22.941 -13.337 -23.694 1.00 60.94 110 SER A C 1
ATOM 871 O O . SER A 1 110 ? 22.956 -13.705 -22.520 1.00 60.94 110 SER A O 1
ATOM 873 N N . SER A 1 111 ? 21.905 -12.675 -24.216 1.00 62.03 111 SER A N 1
ATOM 874 C CA . SER A 1 111 ? 20.657 -12.462 -23.480 1.00 62.03 111 SER A CA 1
ATOM 875 C C . SER A 1 111 ? 19.995 -13.814 -23.194 1.00 62.03 111 SER A C 1
ATOM 877 O O . SER A 1 111 ? 19.518 -14.491 -24.101 1.00 62.03 111 SER A O 1
ATOM 879 N N . ILE A 1 112 ? 19.984 -14.211 -21.921 1.00 57.34 112 ILE A N 1
ATOM 880 C CA . ILE A 1 112 ? 19.407 -15.466 -21.403 1.00 57.34 112 ILE A CA 1
ATOM 881 C C . ILE A 1 112 ? 17.885 -15.353 -21.199 1.00 57.34 112 ILE A C 1
ATOM 883 O O . ILE A 1 112 ? 17.235 -16.284 -20.724 1.00 57.34 112 ILE A O 1
ATOM 887 N N . LEU A 1 113 ? 17.311 -14.187 -21.496 1.00 58.66 113 LEU A N 1
ATOM 888 C CA . LEU A 1 113 ? 15.910 -13.905 -21.241 1.00 58.66 113 LEU A CA 1
ATOM 889 C C . LEU A 1 113 ? 15.064 -14.467 -22.391 1.00 58.66 113 LEU A C 1
ATOM 891 O O . LEU A 1 113 ? 15.353 -14.151 -23.549 1.00 58.66 113 LEU A O 1
ATOM 895 N N . PRO A 1 114 ? 14.003 -15.255 -22.116 1.00 56.94 114 PRO A N 1
ATOM 896 C CA . PRO A 1 114 ? 13.011 -15.552 -23.138 1.00 56.94 114 PRO A CA 1
ATOM 897 C C . PRO A 1 114 ? 12.515 -14.222 -23.709 1.00 56.94 114 PRO A C 1
ATOM 899 O O . PRO A 1 114 ? 12.135 -13.317 -22.960 1.00 56.94 114 PRO A O 1
ATOM 902 N N . THR A 1 115 ? 12.572 -14.077 -25.034 1.00 57.66 115 THR A N 1
ATOM 903 C CA . THR A 1 115 ? 12.016 -12.937 -25.761 1.00 57.66 115 THR A CA 1
ATOM 904 C C . THR A 1 115 ? 10.556 -12.811 -25.368 1.00 57.66 115 THR A C 1
ATOM 906 O O . THR A 1 115 ? 9.738 -13.584 -25.845 1.00 57.66 115 THR A O 1
ATOM 909 N N . LYS A 1 116 ? 10.289 -11.870 -24.451 1.00 53.97 116 LYS A N 1
ATOM 910 C CA . LYS A 1 116 ? 8.992 -11.355 -24.006 1.00 53.97 116 LYS A CA 1
ATOM 911 C C . LYS A 1 116 ? 7.879 -12.398 -24.115 1.00 53.97 116 LYS A C 1
ATOM 913 O O . LYS A 1 116 ? 7.331 -12.581 -25.202 1.00 53.97 116 LYS A O 1
ATOM 918 N N . ASN A 1 117 ? 7.464 -12.995 -22.992 1.00 50.72 117 ASN A N 1
ATOM 919 C CA . ASN A 1 117 ? 6.089 -13.490 -22.894 1.00 50.72 117 ASN A CA 1
ATOM 920 C C . ASN A 1 117 ? 5.208 -12.387 -23.484 1.00 50.72 117 ASN A C 1
ATOM 922 O O . ASN A 1 117 ? 5.178 -11.282 -22.941 1.00 50.72 117 ASN A O 1
ATOM 926 N N . LYS A 1 118 ? 4.626 -12.624 -24.667 1.00 54.03 118 LYS A N 1
ATOM 927 C CA . LYS A 1 118 ? 3.720 -11.663 -25.282 1.00 54.03 118 LYS A CA 1
ATOM 928 C C . LYS A 1 118 ? 2.584 -11.561 -24.283 1.00 54.03 118 LYS A C 1
ATOM 930 O O . LYS A 1 118 ? 1.801 -12.503 -24.179 1.00 54.03 118 LYS A O 1
ATOM 935 N N . LEU A 1 119 ? 2.570 -10.480 -23.503 1.00 59.16 119 LEU A N 1
ATOM 936 C CA . LEU A 1 119 ? 1.427 -10.115 -22.682 1.00 59.16 119 LEU A CA 1
ATOM 937 C C . LEU A 1 119 ? 0.216 -10.289 -23.594 1.00 59.16 119 LEU A C 1
ATOM 939 O O . LEU A 1 119 ? 0.248 -9.833 -24.745 1.00 59.16 119 LEU A O 1
ATOM 943 N N . LYS A 1 120 ? -0.763 -11.087 -23.159 1.00 64.12 120 LYS A N 1
ATOM 944 C CA . LYS A 1 120 ? -1.951 -11.348 -23.966 1.00 64.12 120 LYS A CA 1
ATOM 945 C C . LYS A 1 120 ? -2.621 -9.996 -24.160 1.00 64.12 120 LYS A C 1
ATOM 947 O O . LYS A 1 120 ? -3.218 -9.472 -23.232 1.00 64.12 120 LYS A O 1
ATOM 952 N N . VAL A 1 121 ? -2.445 -9.413 -25.344 1.00 67.25 121 VAL A N 1
ATOM 953 C CA . VAL A 1 121 ? -3.037 -8.122 -25.687 1.00 67.25 121 VAL A CA 1
ATOM 954 C C . VAL A 1 121 ? -4.536 -8.277 -25.511 1.00 67.25 121 VAL A C 1
ATOM 956 O O . VAL A 1 121 ? -5.131 -9.153 -26.151 1.00 67.25 121 VAL A O 1
ATOM 959 N N . ASN A 1 122 ? -5.128 -7.470 -24.632 1.00 72.31 122 ASN A N 1
ATOM 960 C CA . ASN A 1 122 ? -6.555 -7.551 -24.398 1.00 72.31 122 ASN A CA 1
ATOM 961 C C . ASN A 1 122 ? -7.274 -7.148 -25.693 1.00 72.31 122 ASN A C 1
ATOM 963 O O . ASN A 1 122 ? -7.110 -6.040 -26.213 1.00 72.31 122 ASN A O 1
ATOM 967 N N . GLN A 1 123 ? -8.024 -8.094 -26.257 1.00 78.06 123 GLN A N 1
ATOM 968 C CA . GLN A 1 123 ? -8.708 -7.909 -27.532 1.00 78.06 123 GLN A CA 1
ATOM 969 C C . GLN A 1 123 ? -9.916 -6.975 -27.395 1.00 78.06 123 GLN A C 1
ATOM 971 O O . GLN A 1 123 ? -10.263 -6.305 -28.369 1.00 78.06 123 GLN A O 1
ATOM 976 N N . GLU A 1 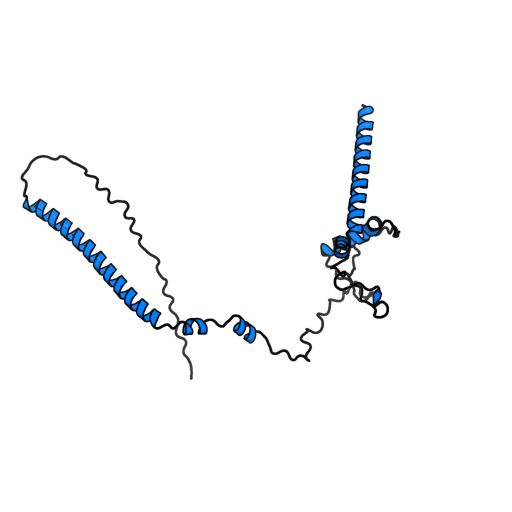124 ? -10.504 -6.880 -26.198 1.00 81.12 124 GLU A N 1
ATOM 977 C CA . GLU A 1 124 ? -11.643 -6.007 -25.890 1.00 81.12 124 GLU A CA 1
ATOM 978 C C . GLU A 1 124 ? -11.225 -4.532 -25.961 1.00 81.12 124 GLU A C 1
ATOM 980 O O . GLU A 1 124 ? -11.917 -3.703 -26.554 1.00 81.12 124 GLU A O 1
ATOM 985 N N . ASN A 1 125 ? -10.018 -4.218 -25.479 1.00 80.19 125 ASN A N 1
ATOM 986 C CA . ASN A 1 125 ? -9.497 -2.855 -25.425 1.00 80.19 125 ASN A CA 1
ATOM 987 C C . ASN A 1 125 ? -8.524 -2.505 -26.568 1.00 80.19 125 ASN A C 1
ATOM 989 O O . ASN A 1 125 ? -7.572 -1.739 -26.406 1.00 80.19 125 ASN A O 1
ATOM 993 N N . LYS A 1 126 ? -8.745 -3.047 -27.772 1.00 84.62 126 LYS A N 1
ATOM 994 C CA . LYS A 1 126 ? -7.837 -2.849 -28.920 1.00 84.62 126 LYS A CA 1
ATOM 995 C C . LYS A 1 126 ? -7.675 -1.381 -29.342 1.00 84.62 126 LYS A C 1
ATOM 997 O O . LYS A 1 126 ? -6.627 -1.008 -29.864 1.00 84.62 126 LYS A O 1
ATOM 1002 N N . LYS A 1 127 ? -8.697 -0.545 -29.121 1.00 87.69 127 LYS A N 1
ATOM 1003 C CA . LYS A 1 127 ? -8.645 0.901 -29.412 1.00 87.69 127 LYS A CA 1
ATOM 1004 C C . LYS A 1 127 ? -7.631 1.632 -28.531 1.00 87.69 127 LYS A C 1
ATOM 1006 O O . LYS A 1 127 ? -7.077 2.633 -28.970 1.00 87.69 127 LYS A O 1
ATOM 1011 N N . TRP A 1 128 ? -7.369 1.116 -27.331 1.00 86.44 128 TRP A N 1
ATOM 1012 C CA . TRP A 1 128 ? -6.393 1.662 -26.398 1.00 86.44 128 TRP A CA 1
ATOM 1013 C C . TRP A 1 128 ? -5.244 0.677 -26.176 1.00 86.44 128 TRP A C 1
ATOM 1015 O O . TRP A 1 128 ? -4.994 0.208 -25.072 1.00 86.44 128 TRP A O 1
ATOM 1025 N N . TYR A 1 129 ? -4.560 0.310 -27.261 1.00 86.88 129 TYR A N 1
ATOM 1026 C CA . TYR A 1 129 ? -3.363 -0.545 -27.239 1.00 86.88 129 TYR A CA 1
ATOM 1027 C C . TYR A 1 129 ? -3.527 -1.917 -26.549 1.00 86.88 129 TYR A C 1
ATOM 1029 O O . TYR A 1 129 ? -2.536 -2.609 -26.330 1.00 86.88 129 TYR A O 1
ATOM 1037 N N . GLY A 1 130 ? -4.760 -2.343 -26.253 1.00 84.56 130 GLY A N 1
ATOM 1038 C CA . GLY A 1 130 ? -5.059 -3.593 -25.558 1.00 84.56 130 GLY A CA 1
ATOM 1039 C C . GLY A 1 130 ? -4.538 -3.654 -24.123 1.00 84.56 130 GLY A C 1
ATOM 1040 O O . GLY A 1 130 ? -4.177 -4.744 -23.680 1.00 84.56 130 GLY A O 1
ATOM 1041 N N . PHE A 1 131 ? -4.471 -2.510 -23.433 1.00 83.94 131 PHE A N 1
ATOM 1042 C CA . PHE A 1 131 ? -4.055 -2.441 -22.029 1.00 83.94 131 PHE A CA 1
ATOM 1043 C C . PHE A 1 131 ? -5.182 -2.882 -21.076 1.00 83.94 131 PHE A C 1
ATOM 1045 O O . PHE A 1 131 ? -6.371 -2.707 -21.376 1.00 83.94 131 PHE A O 1
ATOM 1052 N N . GLY A 1 132 ? -4.794 -3.418 -19.921 1.00 77.75 132 GLY A N 1
ATOM 1053 C CA . GLY A 1 132 ? -5.681 -3.855 -18.845 1.00 77.75 132 GLY A CA 1
ATOM 1054 C C . GLY A 1 132 ? -6.031 -5.337 -18.935 1.00 77.75 132 GLY A C 1
ATOM 1055 O O . GLY A 1 132 ? -6.801 -5.758 -19.800 1.00 77.75 132 GLY A O 1
ATOM 1056 N N . GLU A 1 133 ? -5.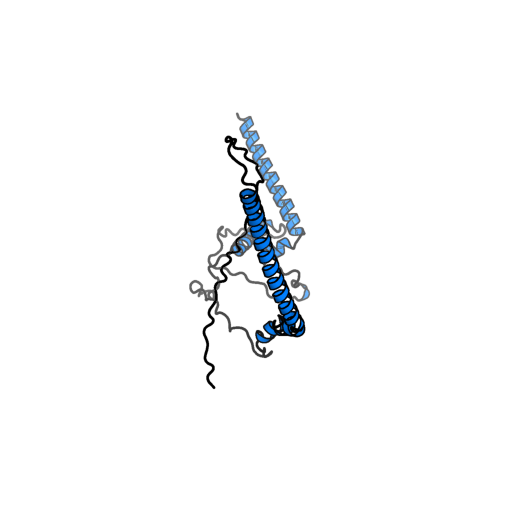483 -6.126 -18.015 1.00 70.94 133 GLU A N 1
ATOM 1057 C CA . GLU A 1 133 ? -5.871 -7.519 -17.785 1.00 70.94 133 GLU A CA 1
ATOM 1058 C C . GLU A 1 133 ? -7.046 -7.575 -16.795 1.00 70.94 133 GLU A C 1
ATOM 1060 O O . GLU A 1 133 ? -7.123 -6.780 -15.862 1.00 70.94 133 GLU A O 1
ATOM 1065 N N . LYS A 1 134 ? -7.973 -8.521 -16.986 1.00 66.88 134 LYS A N 1
ATOM 1066 C CA . LYS A 1 134 ? -9.189 -8.648 -16.157 1.00 66.88 134 LYS A CA 1
ATOM 1067 C C . LYS A 1 134 ? -8.927 -9.250 -14.767 1.00 66.88 134 LYS A C 1
ATOM 1069 O O . LYS A 1 134 ? -9.847 -9.399 -13.963 1.00 66.88 134 LYS A O 1
ATOM 1074 N N . GLU A 1 135 ? -7.692 -9.646 -14.477 1.00 78.88 135 GLU A N 1
ATOM 1075 C CA . GLU A 1 135 ? -7.339 -10.282 -13.213 1.00 78.88 135 GLU A CA 1
ATOM 1076 C C . GLU A 1 135 ? -7.238 -9.241 -12.092 1.00 78.88 135 GLU A C 1
ATOM 1078 O O . GLU A 1 135 ? -6.270 -8.495 -11.972 1.00 78.88 135 GLU A O 1
ATOM 1083 N N . ILE A 1 136 ? -8.266 -9.199 -11.242 1.00 83.56 136 ILE A N 1
ATOM 1084 C CA . ILE A 1 136 ? -8.313 -8.318 -10.075 1.00 83.56 136 ILE A CA 1
ATOM 1085 C C . ILE A 1 136 ? -7.790 -9.081 -8.858 1.00 83.56 136 ILE A C 1
ATOM 1087 O O . ILE A 1 136 ? -8.478 -9.952 -8.321 1.00 83.56 136 ILE A O 1
ATOM 1091 N N . THR A 1 137 ? -6.594 -8.720 -8.396 1.00 89.00 137 THR A N 1
ATOM 1092 C CA . THR A 1 137 ? -6.044 -9.207 -7.121 1.00 89.00 137 THR A CA 1
ATOM 1093 C C . THR A 1 137 ? -6.577 -8.400 -5.932 1.00 89.00 137 THR A C 1
ATOM 1095 O O . THR A 1 137 ? -7.063 -7.277 -6.083 1.00 89.00 137 THR A O 1
ATOM 1098 N N . ASP A 1 138 ? -6.470 -8.948 -4.720 1.00 89.44 138 ASP A N 1
ATOM 1099 C CA . ASP A 1 138 ? -6.875 -8.229 -3.504 1.00 89.44 138 ASP A CA 1
ATOM 1100 C C . ASP A 1 138 ? -5.988 -7.009 -3.215 1.00 89.44 138 ASP A C 1
ATOM 1102 O O . ASP A 1 138 ? -6.501 -5.979 -2.779 1.00 89.44 138 ASP A O 1
ATOM 1106 N N . GLU A 1 139 ? -4.688 -7.079 -3.529 1.00 87.62 139 GLU A N 1
ATOM 1107 C CA . GLU A 1 139 ? -3.763 -5.936 -3.439 1.00 87.62 139 GLU A CA 1
ATOM 1108 C C . GLU A 1 139 ? -4.253 -4.780 -4.329 1.00 87.62 139 GLU A C 1
ATOM 1110 O O . GLU A 1 139 ? -4.354 -3.640 -3.880 1.00 87.62 139 GLU A O 1
ATOM 1115 N N . MET A 1 140 ? -4.668 -5.082 -5.565 1.00 87.44 140 MET A N 1
ATOM 1116 C CA . MET A 1 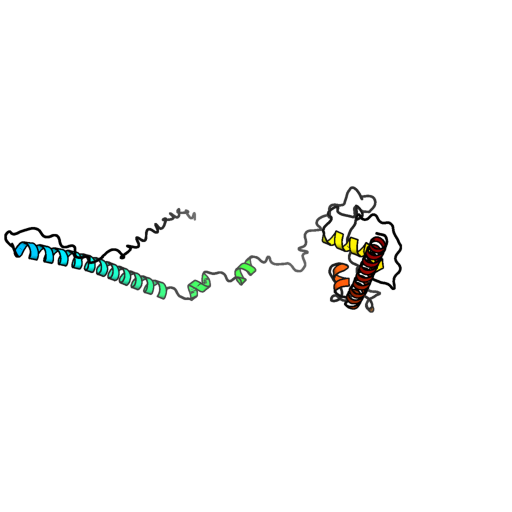140 ? -5.209 -4.088 -6.503 1.00 87.44 140 MET A CA 1
ATOM 1117 C C . MET A 1 140 ? -6.491 -3.425 -5.983 1.00 87.44 140 MET A C 1
ATOM 1119 O O . MET A 1 140 ? -6.682 -2.221 -6.159 1.00 87.44 140 MET A O 1
ATOM 1123 N N . ARG A 1 141 ? -7.366 -4.185 -5.310 1.00 88.38 141 ARG A N 1
ATOM 1124 C CA . ARG A 1 141 ? -8.582 -3.636 -4.684 1.00 88.38 141 ARG A CA 1
ATOM 1125 C C . ARG A 1 141 ? -8.252 -2.669 -3.557 1.00 88.38 141 ARG A C 1
ATOM 1127 O O . ARG A 1 141 ? -8.877 -1.615 -3.472 1.00 88.38 141 ARG A O 1
ATOM 1134 N N . GLN A 1 142 ? -7.285 -3.012 -2.711 1.00 89.25 142 GLN A N 1
ATOM 1135 C CA . GLN A 1 142 ? -6.862 -2.153 -1.602 1.00 89.25 142 GLN A CA 1
ATOM 1136 C C . GLN A 1 142 ? -6.256 -0.841 -2.112 1.00 89.25 142 GLN A C 1
ATOM 1138 O O . GLN A 1 142 ? -6.632 0.233 -1.648 1.00 89.25 142 GLN A O 1
ATOM 1143 N N . GLU A 1 143 ? -5.383 -0.915 -3.115 1.00 89.69 143 GLU A N 1
ATOM 1144 C CA . GLU A 1 143 ? -4.778 0.257 -3.758 1.00 89.69 143 GLU A CA 1
ATOM 1145 C C . GLU A 1 143 ? -5.846 1.170 -4.392 1.00 89.69 143 GLU A C 1
ATOM 1147 O O . GLU A 1 143 ? -5.817 2.389 -4.235 1.00 89.69 143 GLU A O 1
ATOM 1152 N N . ALA A 1 144 ? -6.869 0.604 -5.035 1.00 87.56 144 ALA A N 1
ATOM 1153 C CA . ALA A 1 144 ? -7.962 1.401 -5.590 1.00 87.56 144 ALA A CA 1
ATOM 1154 C C . ALA A 1 144 ? -8.868 2.036 -4.528 1.00 87.56 144 ALA A C 1
ATOM 1156 O O . ALA A 1 144 ? -9.285 3.189 -4.670 1.00 87.56 144 ALA A O 1
ATOM 1157 N N . GLN A 1 145 ? -9.143 1.322 -3.433 1.00 88.00 145 GLN A N 1
ATOM 1158 C CA . GLN A 1 145 ? -9.828 1.906 -2.278 1.00 88.00 145 GLN A CA 1
ATOM 1159 C C . GLN A 1 145 ? -9.033 3.085 -1.711 1.00 88.00 145 GLN A C 1
ATOM 1161 O O . GLN A 1 145 ? -9.615 4.105 -1.342 1.00 88.00 145 GLN A O 1
ATOM 1166 N N . LEU A 1 146 ? -7.707 2.979 -1.690 1.00 89.19 146 LEU A N 1
ATOM 1167 C CA . LEU A 1 146 ? -6.835 4.036 -1.210 1.00 89.19 146 LEU A CA 1
ATOM 1168 C C . LEU A 1 146 ? -6.88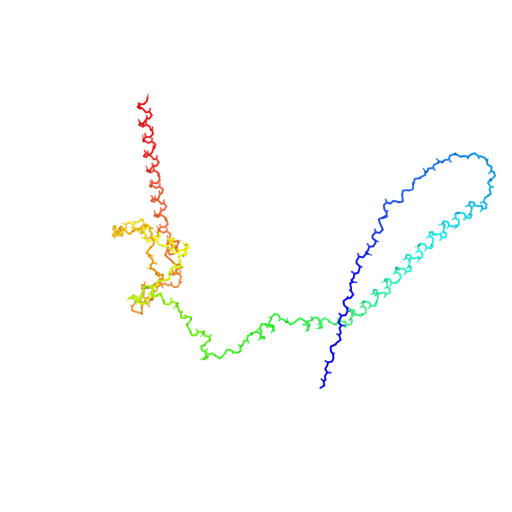4 5.284 -2.101 1.00 89.19 146 LEU A C 1
ATOM 1170 O O . LEU A 1 146 ? -7.008 6.393 -1.580 1.00 89.19 146 LEU A O 1
ATOM 1174 N N . ILE A 1 147 ? -6.899 5.111 -3.427 1.00 87.56 147 ILE A N 1
ATOM 1175 C CA . ILE A 1 147 ? -7.097 6.215 -4.383 1.00 87.56 147 ILE A CA 1
ATOM 1176 C C . ILE A 1 147 ? -8.427 6.928 -4.117 1.00 87.56 147 ILE A C 1
ATOM 1178 O O . ILE A 1 147 ? -8.481 8.155 -4.117 1.00 87.56 147 ILE A O 1
ATOM 1182 N N . ARG A 1 148 ? -9.505 6.198 -3.812 1.00 86.44 148 ARG A N 1
ATOM 1183 C CA . ARG A 1 148 ? -10.791 6.811 -3.431 1.00 86.44 148 ARG A CA 1
ATOM 1184 C C . ARG A 1 148 ? -10.686 7.609 -2.130 1.00 86.44 148 ARG A C 1
ATOM 1186 O O . ARG A 1 148 ? -11.284 8.677 -2.001 1.00 86.44 148 ARG A O 1
ATOM 1193 N N . LEU A 1 149 ? -9.925 7.102 -1.166 1.00 88.31 149 LEU A N 1
ATOM 1194 C CA . LEU A 1 149 ? -9.711 7.734 0.134 1.00 88.31 149 LEU A CA 1
ATOM 1195 C C . LEU A 1 149 ? -8.640 8.832 0.111 1.00 88.31 149 LEU A C 1
ATOM 1197 O O . LEU A 1 149 ? -8.374 9.424 1.155 1.00 88.31 149 LEU A O 1
ATOM 1201 N N . GLN A 1 150 ? -8.075 9.184 -1.048 1.00 87.12 150 GLN A N 1
ATOM 1202 C CA . GLN A 1 150 ? -7.024 10.202 -1.151 1.00 87.12 150 GLN A CA 1
ATOM 1203 C C . GLN A 1 150 ? -7.411 11.556 -0.537 1.00 87.12 150 GLN A C 1
ATOM 1205 O O . GLN A 1 150 ? -6.582 12.216 0.083 1.00 87.12 150 GLN A O 1
ATOM 1210 N N . GLN A 1 151 ? -8.696 11.928 -0.607 1.00 87.69 151 GLN A N 1
ATOM 1211 C CA . GLN A 1 151 ? -9.218 13.142 0.028 1.00 87.69 151 GLN A CA 1
ATOM 1212 C C . GLN A 1 151 ? -9.106 13.122 1.555 1.00 87.69 151 GLN A C 1
ATOM 1214 O O . GLN A 1 151 ? -9.012 14.173 2.187 1.00 87.69 151 GLN A O 1
ATOM 1219 N N . PHE A 1 152 ? -9.162 11.937 2.153 1.00 89.25 152 PHE A N 1
ATOM 1220 C CA . PHE A 1 152 ? -8.987 11.775 3.583 1.00 89.25 152 PHE A CA 1
ATOM 1221 C C . PHE A 1 152 ? -7.512 11.775 3.982 1.00 89.25 152 PHE A C 1
ATOM 1223 O O . PHE A 1 152 ? -7.221 12.250 5.067 1.00 89.25 152 PHE A O 1
ATOM 1230 N N . LEU A 1 153 ? -6.604 11.268 3.142 1.00 88.88 153 LEU A N 1
ATOM 1231 C CA . LEU A 1 153 ? -5.188 11.087 3.488 1.00 88.88 153 LEU A CA 1
ATOM 1232 C C . LEU A 1 153 ? -4.432 12.405 3.676 1.00 88.88 153 LEU A C 1
ATOM 1234 O O . LEU A 1 153 ? -3.614 12.514 4.585 1.00 88.88 153 LEU A O 1
ATOM 1238 N N . ASP A 1 154 ? -4.703 13.401 2.832 1.00 88.69 154 ASP A N 1
ATOM 1239 C CA . ASP A 1 154 ? -3.990 14.678 2.848 1.00 88.69 154 ASP A CA 1
ATOM 1240 C C . ASP A 1 154 ? -4.975 15.858 2.946 1.00 88.69 154 ASP A C 1
ATOM 1242 O O . ASP A 1 154 ? -5.707 16.130 1.992 1.00 88.69 154 ASP A O 1
ATOM 1246 N N . PRO A 1 155 ? -5.001 16.607 4.068 1.00 89.12 155 PRO A N 1
ATOM 1247 C CA . PRO A 1 155 ? -5.888 17.758 4.227 1.00 89.12 155 PRO A CA 1
ATOM 1248 C C . PRO A 1 155 ? -5.483 18.970 3.381 1.00 89.12 155 PRO A C 1
ATOM 1250 O O . PRO A 1 155 ? -6.284 19.894 3.224 1.00 89.12 155 PRO A O 1
ATOM 1253 N N . THR A 1 156 ? -4.239 19.017 2.899 1.00 90.44 156 THR A N 1
ATOM 1254 C CA . THR A 1 156 ? -3.706 20.159 2.145 1.00 90.44 156 THR A CA 1
ATOM 1255 C C . THR A 1 156 ? -4.106 20.106 0.678 1.00 90.44 156 THR A C 1
ATOM 1257 O O . THR A 1 156 ? -4.250 21.147 0.031 1.00 90.44 156 THR A O 1
ATOM 1260 N N . LYS A 1 157 ? -4.351 18.900 0.160 1.00 89.56 157 LYS A N 1
ATOM 1261 C CA . LYS A 1 157 ? -4.737 18.674 -1.227 1.00 89.56 157 LYS A CA 1
ATOM 1262 C C . LYS A 1 157 ? -6.245 18.536 -1.351 1.00 89.56 157 LYS A C 1
ATOM 1264 O O . LYS A 1 157 ? -6.909 17.814 -0.613 1.00 89.56 157 LYS A O 1
ATOM 1269 N N . ARG A 1 158 ? -6.804 19.252 -2.325 1.00 88.94 158 ARG A N 1
ATOM 1270 C CA . ARG A 1 158 ? -8.212 19.129 -2.706 1.00 88.94 158 ARG A CA 1
ATOM 1271 C C . ARG A 1 158 ? -8.294 18.245 -3.937 1.00 88.94 158 ARG A C 1
ATOM 1273 O O . ARG A 1 158 ? -7.718 18.577 -4.966 1.00 88.94 158 ARG A O 1
ATOM 1280 N N . PHE A 1 159 ? -9.022 17.146 -3.815 1.00 86.69 159 PHE A N 1
ATOM 1281 C CA . PHE A 1 159 ? -9.311 16.249 -4.925 1.00 86.69 159 PHE A CA 1
ATOM 1282 C C . PHE A 1 159 ? -10.713 16.522 -5.455 1.00 86.69 159 PHE A C 1
ATOM 1284 O O . PHE A 1 159 ? -11.601 16.942 -4.703 1.00 86.69 159 PHE A O 1
ATOM 1291 N N . ASN A 1 160 ? -10.905 16.285 -6.750 1.00 86.19 160 ASN A N 1
ATOM 1292 C CA . ASN A 1 160 ? -12.227 16.358 -7.347 1.00 86.19 160 ASN A CA 1
ATOM 1293 C C . ASN A 1 160 ? -13.119 15.293 -6.718 1.00 86.19 160 ASN A C 1
ATOM 1295 O O . ASN A 1 160 ? -12.693 14.171 -6.437 1.00 86.19 160 ASN A O 1
ATOM 1299 N N . ARG A 1 161 ? -14.374 15.668 -6.478 1.00 76.50 161 ARG A N 1
ATOM 1300 C CA . ARG A 1 161 ? -15.394 14.751 -5.986 1.00 76.50 161 ARG A CA 1
ATOM 1301 C C . ARG A 1 161 ? -15.919 13.950 -7.170 1.00 76.50 161 ARG A C 1
ATOM 1303 O O . ARG A 1 161 ? -17.059 14.137 -7.583 1.00 76.50 161 ARG A O 1
ATOM 1310 N N . ASP A 1 162 ? -15.070 13.106 -7.734 1.00 69.44 162 ASP A N 1
ATOM 1311 C CA . ASP A 1 162 ? -15.505 12.234 -8.810 1.00 69.44 162 ASP A CA 1
ATOM 1312 C C . ASP A 1 162 ? -16.383 11.135 -8.216 1.00 69.44 162 ASP A C 1
ATOM 1314 O O . ASP A 1 162 ? -16.014 10.426 -7.277 1.00 69.44 162 ASP A O 1
ATOM 1318 N N . THR A 1 163 ? -17.588 11.019 -8.766 1.00 53.25 163 THR A N 1
ATOM 1319 C CA . THR A 1 163 ? -18.556 9.951 -8.508 1.00 53.25 163 THR A CA 1
ATOM 1320 C C . THR A 1 163 ? -18.130 8.677 -9.230 1.00 53.25 163 THR A C 1
ATOM 1322 O O . THR A 1 163 ? -18.942 8.054 -9.913 1.00 53.25 163 THR A O 1
ATOM 1325 N N . ALA A 1 164 ? -16.845 8.324 -9.176 1.00 55.53 164 ALA A N 1
ATOM 1326 C CA . ALA A 1 164 ? -16.423 7.022 -9.656 1.00 55.53 164 ALA A CA 1
ATOM 1327 C C . ALA A 1 164 ? -17.210 5.982 -8.850 1.00 55.53 164 ALA A C 1
ATOM 1329 O O . ALA A 1 164 ? -17.261 6.061 -7.616 1.00 55.53 164 ALA A O 1
ATOM 1330 N N . SER A 1 165 ? -17.904 5.088 -9.557 1.00 59.88 165 SER A N 1
ATOM 1331 C CA . SER A 1 165 ? -18.612 3.962 -8.959 1.00 59.88 165 SER A CA 1
ATOM 1332 C C . SER A 1 165 ? -17.706 3.272 -7.938 1.00 59.88 165 SER A C 1
ATOM 1334 O O . SER A 1 165 ? -16.488 3.257 -8.078 1.00 59.88 165 SER A O 1
ATOM 1336 N N . GLU A 1 166 ? -18.300 2.708 -6.890 1.00 64.62 166 GLU A N 1
ATOM 1337 C CA . GLU A 1 166 ? -17.573 1.973 -5.843 1.00 64.62 166 GLU A CA 1
ATOM 1338 C C . GLU A 1 166 ? -16.720 0.817 -6.403 1.00 64.62 166 GLU A C 1
ATOM 1340 O O . GLU A 1 166 ? -15.787 0.347 -5.752 1.00 64.62 166 GLU A O 1
ATOM 1345 N N . GLU A 1 167 ? -17.021 0.403 -7.631 1.00 71.94 167 GLU A N 1
ATOM 1346 C CA . GLU A 1 167 ? -16.341 -0.635 -8.383 1.00 71.94 167 GLU A CA 1
ATOM 1347 C C . GLU A 1 167 ? -15.140 -0.092 -9.173 1.00 71.94 167 GLU A C 1
ATOM 1349 O O . GLU A 1 167 ? -15.191 0.961 -9.812 1.00 71.94 167 GLU A O 1
ATOM 1354 N N . LEU A 1 168 ? -14.051 -0.865 -9.140 1.00 78.06 168 LEU A N 1
ATOM 1355 C CA . LEU A 1 168 ? -12.883 -0.694 -10.000 1.00 78.06 168 LEU A CA 1
ATOM 1356 C C . LEU A 1 168 ? -13.300 -0.590 -11.479 1.00 78.06 168 LEU A C 1
ATOM 1358 O O . LEU A 1 168 ? -14.179 -1.344 -11.905 1.00 78.06 168 LEU A O 1
ATOM 1362 N N . PRO A 1 169 ? -12.644 0.266 -12.285 1.00 84.00 169 PRO A N 1
ATOM 1363 C CA . PRO A 1 169 ? -12.816 0.240 -13.732 1.00 84.00 169 PRO A CA 1
ATOM 1364 C C . PRO A 1 169 ? -12.564 -1.165 -14.291 1.00 84.00 169 PRO A C 1
ATOM 1366 O O . PRO A 1 169 ? -11.690 -1.877 -13.803 1.00 84.00 169 PRO A O 1
ATOM 1369 N N . GLU A 1 170 ? -13.289 -1.550 -15.342 1.00 82.38 170 GLU A N 1
ATOM 1370 C CA . GLU A 1 170 ? -13.145 -2.882 -15.952 1.00 82.38 170 GLU A CA 1
ATOM 1371 C C . GLU A 1 170 ? -11.727 -3.135 -16.488 1.00 82.38 170 GLU A C 1
ATOM 1373 O O . GLU A 1 170 ? -11.222 -4.253 -16.430 1.00 82.38 170 GLU A O 1
ATOM 1378 N N . HIS A 1 171 ? -11.077 -2.079 -16.975 1.00 84.81 171 HIS A N 1
ATOM 1379 C CA . HIS A 1 171 ? -9.733 -2.120 -17.530 1.00 84.81 171 HIS A CA 1
ATOM 1380 C C . HIS A 1 171 ? -8.848 -1.142 -16.758 1.00 84.81 171 HIS A C 1
ATOM 1382 O O . HIS A 1 171 ? -9.072 0.070 -16.803 1.00 84.81 171 HIS A O 1
ATOM 1388 N N . PHE A 1 172 ? -7.842 -1.659 -16.056 1.00 85.38 172 PHE A N 1
ATOM 1389 C CA . PHE A 1 172 ? -6.838 -0.851 -15.371 1.00 85.38 172 PHE A CA 1
ATOM 1390 C C . PHE A 1 172 ? -5.486 -1.565 -15.342 1.00 85.38 172 PHE A C 1
ATOM 1392 O O . PHE A 1 172 ? -5.405 -2.784 -15.468 1.00 85.38 172 PHE A O 1
ATOM 1399 N N . GLU A 1 173 ? -4.418 -0.792 -15.166 1.00 85.12 173 GLU A N 1
ATOM 1400 C CA . GLU A 1 173 ? -3.059 -1.297 -14.992 1.00 85.12 173 GLU A CA 1
ATOM 1401 C C . GLU A 1 173 ? -2.368 -0.522 -13.875 1.00 85.12 173 GLU A C 1
ATOM 1403 O O . GLU A 1 173 ? -2.629 0.664 -13.666 1.00 85.12 173 GLU A O 1
ATOM 1408 N N . ILE A 1 174 ? -1.468 -1.198 -13.163 1.00 86.38 174 ILE A N 1
ATOM 1409 C CA . ILE A 1 174 ? -0.613 -0.567 -12.161 1.00 86.38 174 ILE A CA 1
ATOM 1410 C C . ILE A 1 174 ? 0.753 -0.340 -12.796 1.00 86.38 174 ILE A C 1
ATOM 1412 O O . ILE A 1 174 ? 1.485 -1.286 -13.087 1.00 86.38 174 ILE A O 1
ATOM 1416 N N . GLY A 1 175 ? 1.083 0.930 -13.009 1.00 88.31 175 GLY A N 1
ATOM 1417 C CA . GLY A 1 175 ? 2.389 1.363 -13.490 1.00 88.31 175 GLY A CA 1
ATOM 1418 C C . GLY A 1 175 ? 3.261 1.917 -12.367 1.00 88.31 175 GLY A C 1
ATOM 1419 O O . GLY A 1 175 ? 2.774 2.348 -11.324 1.00 88.31 175 GLY A O 1
ATOM 1420 N N . THR A 1 176 ? 4.568 1.951 -12.607 1.00 90.12 176 THR A N 1
ATOM 1421 C CA . THR A 1 176 ? 5.538 2.651 -11.756 1.00 90.12 176 THR A CA 1
ATOM 1422 C C . THR A 1 176 ? 6.111 3.842 -12.507 1.00 90.12 176 THR A C 1
ATOM 1424 O O . THR A 1 176 ? 6.458 3.711 -13.680 1.00 90.12 176 THR A O 1
ATOM 1427 N N . PHE A 1 177 ? 6.267 4.982 -11.834 1.00 89.81 177 PHE A N 1
ATOM 1428 C CA . PHE A 1 177 ? 6.906 6.151 -12.434 1.00 89.81 177 PHE A CA 1
ATOM 1429 C C . PHE A 1 177 ? 8.395 5.889 -12.698 1.00 89.81 177 PHE A C 1
ATOM 1431 O O . PHE A 1 177 ? 9.143 5.493 -11.799 1.00 89.81 177 PHE A O 1
ATOM 1438 N N . GLU A 1 178 ? 8.826 6.122 -13.937 1.00 90.69 178 GLU A N 1
ATOM 1439 C CA . GLU A 1 178 ? 10.236 6.090 -14.316 1.00 90.69 178 GLU A CA 1
ATOM 1440 C C . GLU A 1 178 ? 10.877 7.460 -14.069 1.00 90.69 178 GLU A C 1
ATOM 1442 O O . GLU A 1 178 ? 10.312 8.507 -14.389 1.00 90.69 178 GLU A O 1
ATOM 1447 N N . ASN A 1 179 ? 12.064 7.458 -13.464 1.00 89.50 179 ASN A N 1
ATOM 1448 C CA . ASN A 1 179 ? 12.753 8.692 -13.107 1.00 89.50 179 ASN A CA 1
ATOM 1449 C C . ASN A 1 179 ? 13.352 9.346 -14.360 1.00 89.50 179 ASN A C 1
ATOM 1451 O O . ASN A 1 179 ? 14.136 8.720 -15.070 1.00 89.50 179 ASN A O 1
ATOM 1455 N N . ASN A 1 180 ? 13.066 10.630 -14.574 1.00 91.94 180 ASN A N 1
ATOM 1456 C CA . ASN A 1 180 ? 13.710 11.419 -15.622 1.00 91.94 180 ASN A CA 1
ATOM 1457 C C . ASN A 1 180 ? 15.099 11.906 -15.164 1.00 91.94 180 ASN A C 1
ATOM 1459 O O . ASN A 1 180 ? 15.274 12.322 -14.019 1.00 91.94 180 ASN A O 1
ATOM 1463 N N . SER A 1 181 ? 16.086 11.913 -16.065 1.00 90.50 181 SER A N 1
ATOM 1464 C CA . SER A 1 181 ? 17.432 12.439 -15.798 1.00 90.50 181 SER A CA 1
ATOM 1465 C C . SER A 1 181 ? 17.441 13.930 -15.448 1.00 90.50 181 SER A C 1
ATOM 1467 O O . SER A 1 181 ? 18.302 14.362 -14.686 1.00 90.50 181 SER A O 1
ATOM 1469 N N . ALA A 1 182 ? 16.486 14.708 -15.969 1.00 93.81 182 ALA A N 1
ATOM 1470 C CA . ALA A 1 182 ? 16.383 16.143 -15.692 1.00 93.81 182 ALA A CA 1
ATOM 1471 C C . ALA A 1 182 ? 16.020 16.459 -14.229 1.00 93.81 182 ALA A C 1
ATOM 1473 O O . ALA A 1 182 ? 16.392 17.514 -13.724 1.00 93.81 182 ALA A O 1
ATOM 1474 N N . ASP A 1 183 ? 15.338 15.542 -13.536 1.00 90.81 183 ASP A N 1
ATOM 1475 C CA . ASP A 1 183 ? 14.887 15.722 -12.153 1.00 90.81 183 ASP A CA 1
ATOM 1476 C C . ASP A 1 183 ? 15.690 14.846 -11.183 1.00 90.81 183 ASP A C 1
ATOM 1478 O O . ASP A 1 183 ? 15.161 14.102 -10.357 1.00 90.81 183 ASP A O 1
ATOM 1482 N N . TYR A 1 184 ? 17.017 14.874 -11.326 1.00 89.12 184 TYR A N 1
ATOM 1483 C CA . TYR A 1 184 ? 17.902 14.027 -10.532 1.00 89.12 184 TYR A CA 1
ATOM 1484 C C . TYR A 1 184 ? 17.695 14.274 -9.029 1.00 89.12 184 TYR A C 1
ATOM 1486 O O . TYR A 1 184 ? 17.553 13.325 -8.265 1.00 89.12 184 TYR A O 1
ATOM 1494 N N . TYR A 1 185 ? 17.647 15.524 -8.579 1.00 91.50 185 TYR A N 1
ATOM 1495 C CA . TYR A 1 185 ? 17.658 15.811 -7.143 1.00 91.50 185 TYR A CA 1
ATOM 1496 C C . TYR A 1 185 ? 16.312 15.611 -6.438 1.00 91.50 185 TYR A C 1
ATOM 1498 O O . TYR A 1 185 ? 16.335 15.303 -5.251 1.00 91.50 185 TYR A O 1
ATOM 1506 N N . ASN A 1 186 ? 15.171 15.707 -7.134 1.00 91.56 186 ASN A N 1
ATOM 1507 C CA . ASN A 1 186 ? 13.856 15.518 -6.501 1.00 91.56 186 ASN A CA 1
ATOM 1508 C C . ASN A 1 186 ? 13.279 14.105 -6.685 1.00 91.56 186 ASN A C 1
ATOM 1510 O O . ASN A 1 186 ? 12.186 13.817 -6.197 1.00 91.56 186 ASN A O 1
ATOM 1514 N N . ARG A 1 187 ? 13.987 13.200 -7.374 1.00 90.94 187 ARG A N 1
ATOM 1515 C CA . ARG A 1 187 ? 13.520 11.820 -7.555 1.00 90.94 187 ARG A CA 1
ATOM 1516 C C . ARG A 1 187 ? 13.559 11.023 -6.251 1.00 90.94 187 ARG A C 1
ATOM 1518 O O . ARG A 1 187 ? 14.483 11.162 -5.452 1.00 90.94 187 ARG A O 1
ATOM 1525 N N . PHE A 1 188 ? 12.663 10.047 -6.141 1.00 90.06 188 PHE A N 1
ATOM 1526 C CA . PHE A 1 188 ? 12.723 9.057 -5.068 1.00 90.06 188 PHE A CA 1
ATOM 1527 C C . PHE A 1 188 ? 14.010 8.230 -5.126 1.00 90.06 188 PHE A C 1
ATOM 1529 O O . PHE A 1 188 ? 14.380 7.668 -6.172 1.00 90.06 188 PHE A O 1
ATOM 1536 N N . THR A 1 189 ? 14.662 8.102 -3.974 1.00 92.38 189 THR A N 1
ATOM 1537 C CA . THR A 1 189 ? 15.779 7.181 -3.768 1.00 92.38 189 THR A CA 1
ATOM 1538 C C . THR A 1 189 ? 15.287 5.733 -3.734 1.00 92.38 189 THR A C 1
ATOM 1540 O O . THR A 1 189 ? 14.123 5.446 -3.461 1.00 92.38 189 THR A O 1
ATOM 1543 N N . ASN A 1 190 ? 16.185 4.769 -3.950 1.00 90.44 190 ASN A N 1
ATOM 1544 C CA . ASN A 1 190 ? 15.823 3.345 -3.905 1.00 90.44 190 ASN A CA 1
ATOM 1545 C C . ASN A 1 190 ? 15.289 2.891 -2.535 1.00 90.44 190 ASN A C 1
ATOM 1547 O O . ASN A 1 190 ? 14.639 1.855 -2.456 1.00 90.44 190 ASN A O 1
ATOM 1551 N N . LYS A 1 191 ? 15.581 3.638 -1.462 1.00 91.44 191 LYS A N 1
ATOM 1552 C CA . LYS A 1 191 ? 15.094 3.338 -0.110 1.00 91.44 191 LYS A CA 1
ATOM 1553 C C . LYS A 1 191 ? 13.668 3.828 0.108 1.00 91.44 191 LYS A C 1
ATOM 1555 O O . LYS A 1 191 ? 12.928 3.192 0.854 1.00 91.44 191 LYS A O 1
ATOM 1560 N N . GLU A 1 192 ? 13.308 4.947 -0.509 1.00 90.88 192 GLU A N 1
ATOM 1561 C CA . GLU A 1 192 ? 11.980 5.552 -0.396 1.00 90.88 192 GLU A CA 1
ATOM 1562 C C . GLU A 1 192 ? 10.960 4.817 -1.255 1.00 90.88 192 GLU A C 1
ATOM 1564 O O . GLU A 1 192 ? 9.838 4.640 -0.808 1.00 90.88 192 GLU A O 1
ATOM 1569 N N . LYS A 1 193 ? 11.364 4.311 -2.428 1.00 92.06 193 LYS A N 1
ATOM 1570 C CA . LYS A 1 193 ? 10.493 3.517 -3.304 1.00 92.06 193 LYS A CA 1
ATOM 1571 C C . LYS A 1 193 ? 9.966 2.278 -2.577 1.00 92.06 193 LYS A C 1
ATOM 1573 O O . LYS A 1 193 ? 10.750 1.377 -2.260 1.00 92.06 193 LYS A O 1
ATOM 1578 N N . LYS A 1 194 ? 8.655 2.206 -2.340 1.00 93.50 194 LYS A N 1
ATOM 1579 C CA . LYS A 1 194 ? 7.996 1.007 -1.808 1.00 93.50 194 LYS A CA 1
ATOM 1580 C C . LYS A 1 194 ? 7.206 0.280 -2.889 1.00 93.50 194 LYS A C 1
ATOM 1582 O O . LYS A 1 194 ? 7.144 0.677 -4.051 1.00 93.50 194 LYS A O 1
ATOM 1587 N N . ARG A 1 195 ? 6.662 -0.871 -2.500 1.00 89.25 195 ARG A N 1
ATOM 1588 C CA . ARG A 1 195 ? 5.746 -1.651 -3.325 1.00 89.25 195 ARG A CA 1
ATOM 1589 C C . ARG A 1 195 ? 4.344 -1.059 -3.154 1.00 89.25 195 ARG A C 1
ATOM 1591 O O . ARG A 1 195 ? 3.721 -1.303 -2.126 1.00 89.25 195 ARG A O 1
ATOM 1598 N N . GLY A 1 196 ? 3.884 -0.310 -4.154 1.00 90.81 196 GLY A N 1
ATOM 1599 C CA . GLY A 1 196 ? 2.537 0.275 -4.183 1.00 90.81 196 GLY A CA 1
ATOM 1600 C C . GLY A 1 196 ? 2.371 1.523 -3.310 1.00 90.81 196 GLY A C 1
ATOM 1601 O O . GLY A 1 196 ? 3.273 1.899 -2.558 1.00 90.81 196 GLY A O 1
ATOM 1602 N N . THR A 1 197 ? 1.200 2.157 -3.407 1.00 90.12 197 THR A N 1
ATOM 1603 C CA . THR A 1 197 ? 0.905 3.401 -2.679 1.00 90.12 197 THR A CA 1
ATOM 1604 C C . THR A 1 197 ? 0.632 3.139 -1.202 1.00 90.12 197 THR A C 1
ATOM 1606 O O . THR A 1 197 ? 0.977 3.967 -0.359 1.00 90.12 197 THR A O 1
ATOM 1609 N N . LEU A 1 198 ? 0.108 1.958 -0.852 1.00 92.62 198 LEU A N 1
ATOM 1610 C CA . LEU A 1 198 ? -0.061 1.565 0.547 1.00 92.62 198 LEU A CA 1
ATOM 1611 C C . LEU A 1 198 ? 1.293 1.470 1.264 1.00 92.62 198 LEU A C 1
ATOM 1613 O O . LEU A 1 198 ? 1.434 1.939 2.393 1.00 92.62 198 LEU A O 1
ATOM 1617 N N . GLY A 1 199 ? 2.300 0.902 0.594 1.00 93.25 199 GLY A N 1
ATOM 1618 C CA . GLY A 1 199 ? 3.660 0.826 1.122 1.00 93.25 199 GLY A CA 1
ATOM 1619 C C . GLY A 1 199 ? 4.263 2.207 1.380 1.00 93.25 199 GLY A C 1
ATOM 1620 O O . GLY A 1 199 ? 4.886 2.413 2.422 1.00 93.25 199 GLY A O 1
ATOM 1621 N N . ASP A 1 200 ? 4.042 3.154 0.466 1.00 91.75 200 ASP A N 1
ATOM 1622 C CA . ASP A 1 200 ? 4.532 4.530 0.596 1.00 91.75 200 ASP A CA 1
ATOM 1623 C C . ASP A 1 200 ? 3.886 5.260 1.786 1.00 91.75 200 ASP A C 1
ATOM 1625 O O . ASP A 1 200 ? 4.566 5.980 2.518 1.00 91.75 200 ASP A O 1
ATOM 1629 N N . ILE A 1 201 ? 2.590 5.039 2.033 1.00 92.94 201 ILE A N 1
ATOM 1630 C CA . ILE A 1 201 ? 1.881 5.628 3.180 1.00 92.94 201 ILE A CA 1
ATOM 1631 C C . ILE A 1 201 ? 2.383 5.045 4.497 1.00 92.94 201 ILE A C 1
ATOM 1633 O O . ILE A 1 201 ? 2.657 5.797 5.428 1.00 92.94 201 ILE A O 1
ATOM 1637 N N . LEU A 1 202 ? 2.544 3.721 4.576 1.00 93.38 202 LEU A N 1
ATOM 1638 C CA . LEU A 1 202 ? 3.051 3.055 5.780 1.00 93.38 202 LEU A CA 1
ATOM 1639 C C . LEU A 1 202 ? 4.485 3.472 6.127 1.00 93.38 202 LEU A C 1
ATOM 1641 O O . LEU A 1 202 ? 4.889 3.385 7.282 1.00 93.38 202 LEU A O 1
ATOM 1645 N N . ALA A 1 203 ? 5.260 3.920 5.139 1.00 94.94 203 ALA A N 1
ATOM 1646 C CA . ALA A 1 203 ? 6.602 4.439 5.358 1.00 94.94 203 ALA A CA 1
ATOM 1647 C C . ALA A 1 203 ? 6.623 5.888 5.885 1.00 94.94 203 ALA A C 1
ATOM 1649 O O . ALA A 1 203 ? 7.676 6.346 6.326 1.00 94.94 203 ALA A O 1
ATOM 1650 N N . ASN A 1 204 ? 5.503 6.616 5.827 1.00 94.00 204 ASN A N 1
ATOM 1651 C CA . ASN A 1 204 ? 5.420 8.021 6.215 1.00 94.00 204 ASN A CA 1
ATOM 1652 C C . ASN A 1 204 ? 4.704 8.190 7.564 1.00 94.00 204 ASN A C 1
ATOM 1654 O O . ASN A 1 204 ? 3.476 8.229 7.635 1.00 94.00 204 ASN A O 1
ATOM 1658 N N . GLU A 1 205 ? 5.488 8.361 8.629 1.00 95.12 205 GLU A N 1
ATOM 1659 C CA . GLU A 1 205 ? 4.998 8.509 10.008 1.00 95.12 205 GLU A CA 1
ATOM 1660 C C . GLU A 1 205 ? 4.013 9.677 10.169 1.00 95.12 205 GLU A C 1
ATOM 1662 O O . GLU A 1 205 ? 2.957 9.520 10.776 1.00 95.12 205 GLU A O 1
ATOM 1667 N N . ASN A 1 206 ? 4.282 10.822 9.533 1.00 93.25 206 ASN A N 1
ATOM 1668 C CA . ASN A 1 206 ? 3.407 11.995 9.625 1.00 93.25 206 ASN A CA 1
ATOM 1669 C C . ASN A 1 206 ? 2.013 11.729 9.033 1.00 93.25 206 ASN A C 1
ATOM 1671 O O . ASN A 1 206 ? 1.012 12.250 9.532 1.00 93.25 206 ASN A 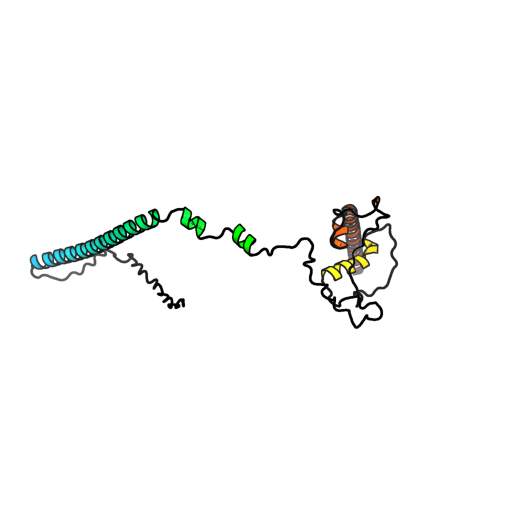O 1
ATOM 1675 N N . MET A 1 207 ? 1.937 10.939 7.953 1.00 92.94 207 MET A N 1
ATOM 1676 C CA . MET A 1 207 ? 0.649 10.535 7.384 1.00 92.94 207 MET A CA 1
ATOM 1677 C C . MET A 1 207 ? -0.097 9.589 8.324 1.00 92.94 207 MET A C 1
ATOM 1679 O O . MET A 1 207 ? -1.301 9.762 8.508 1.00 92.94 207 MET A O 1
ATOM 1683 N N . LEU A 1 208 ? 0.596 8.631 8.944 1.00 94.56 208 LEU A N 1
ATOM 1684 C CA . LEU A 1 208 ? -0.014 7.704 9.901 1.00 94.56 208 LEU A CA 1
ATOM 1685 C C . LEU A 1 208 ? -0.570 8.439 11.124 1.00 94.56 208 LEU A C 1
ATOM 1687 O O . LEU A 1 208 ? -1.743 8.264 11.455 1.00 94.56 208 LEU A O 1
ATOM 1691 N N . ASP A 1 209 ? 0.207 9.349 11.710 1.00 95.62 209 ASP A N 1
ATOM 1692 C CA . ASP A 1 209 ? -0.231 10.176 12.838 1.00 95.62 209 ASP A CA 1
ATOM 1693 C C . ASP A 1 209 ? -1.477 11.001 12.485 1.00 95.62 209 ASP A C 1
ATOM 1695 O O . ASP A 1 209 ? -2.435 11.112 13.263 1.00 95.62 209 ASP A O 1
ATOM 1699 N N . TYR A 1 210 ? -1.507 11.578 11.282 1.00 94.94 210 TYR A N 1
ATOM 1700 C CA . TYR A 1 210 ? -2.674 12.308 10.806 1.00 94.94 210 TYR A CA 1
ATOM 1701 C C . TYR A 1 210 ? -3.901 11.394 10.652 1.00 94.94 210 TYR A C 1
ATOM 1703 O O . TYR A 1 210 ? -4.989 11.733 11.129 1.00 94.94 210 TYR A O 1
ATOM 1711 N N . ILE A 1 211 ? -3.739 10.229 10.020 1.00 95.12 211 ILE A N 1
ATOM 1712 C CA . ILE A 1 211 ? -4.809 9.244 9.820 1.00 95.12 211 ILE A CA 1
ATOM 1713 C C . ILE A 1 211 ? -5.374 8.785 11.172 1.00 95.12 211 ILE A C 1
ATOM 1715 O O . ILE A 1 211 ? -6.597 8.763 11.352 1.00 95.12 211 ILE A O 1
ATOM 1719 N N . ASP A 1 212 ? -4.518 8.503 12.151 1.00 95.69 212 ASP A N 1
ATOM 1720 C CA . ASP A 1 212 ? -4.910 8.046 13.486 1.00 95.69 212 ASP A CA 1
ATOM 1721 C C . ASP A 1 212 ? -5.632 9.139 14.281 1.00 95.69 212 ASP A C 1
ATOM 1723 O O . ASP A 1 212 ? -6.738 8.945 14.803 1.00 95.69 212 ASP A O 1
ATOM 1727 N N . THR A 1 213 ? -5.066 10.343 14.334 1.00 96.44 213 THR A N 1
ATOM 1728 C CA . THR A 1 213 ? -5.692 11.473 15.039 1.00 96.44 213 THR A CA 1
ATOM 1729 C C . THR A 1 213 ? -7.029 11.865 14.412 1.00 96.44 213 THR A C 1
ATOM 1731 O O . THR A 1 213 ? -8.005 12.167 15.112 1.00 96.44 213 THR A O 1
ATOM 1734 N N . LYS A 1 214 ? -7.122 11.841 13.081 1.00 95.25 214 LYS A N 1
ATOM 1735 C CA . LYS A 1 214 ? -8.347 12.193 12.370 1.00 95.25 214 LYS A CA 1
ATOM 1736 C C . LYS A 1 214 ? -9.415 11.113 12.512 1.00 95.25 214 LYS A C 1
ATOM 1738 O O . LYS A 1 214 ? -10.570 11.453 12.790 1.00 95.25 214 LYS A O 1
ATOM 1743 N N . SER A 1 215 ? -9.052 9.843 12.353 1.00 95.50 215 SER A N 1
ATOM 1744 C CA . SER A 1 215 ? -9.985 8.719 12.466 1.00 95.50 215 SER A CA 1
ATOM 1745 C C . SER A 1 215 ? -10.572 8.631 13.876 1.00 95.50 215 SER A C 1
ATOM 1747 O O . SER A 1 215 ? -11.794 8.618 14.037 1.00 95.50 215 SER A O 1
ATOM 1749 N N . THR A 1 216 ? -9.740 8.707 14.919 1.00 97.25 216 THR A N 1
ATOM 1750 C CA . THR A 1 216 ? -10.187 8.710 16.324 1.00 97.25 216 THR A CA 1
ATOM 1751 C C . THR A 1 216 ? -11.132 9.873 16.624 1.00 97.25 216 THR A C 1
ATOM 1753 O O . THR A 1 216 ? -12.164 9.692 17.283 1.00 97.25 216 THR A O 1
ATOM 1756 N N . LYS A 1 217 ? -10.844 11.069 16.096 1.00 96.62 217 LYS A N 1
ATOM 1757 C CA . LYS A 1 217 ? -11.731 12.233 16.209 1.00 96.62 217 LYS A CA 1
ATOM 1758 C C . LYS A 1 217 ? -13.092 11.977 15.560 1.00 96.62 217 LYS A C 1
ATOM 1760 O O . LYS A 1 217 ? -14.109 12.277 16.188 1.00 96.62 217 LYS A O 1
ATOM 1765 N N . ILE A 1 218 ? -13.128 11.408 14.354 1.00 95.31 218 ILE A N 1
ATOM 1766 C CA . ILE A 1 218 ? -14.377 11.067 13.651 1.00 95.31 218 ILE A CA 1
ATOM 1767 C C . ILE A 1 218 ? -15.168 10.020 14.443 1.00 95.31 218 ILE A C 1
ATOM 1769 O O . ILE A 1 218 ? -16.332 10.260 14.766 1.00 95.31 218 ILE A O 1
ATOM 1773 N N . PHE A 1 219 ? -14.530 8.926 14.869 1.00 95.94 219 PHE A N 1
ATOM 1774 C CA . PHE A 1 219 ? -15.183 7.882 15.663 1.00 95.94 219 PHE A CA 1
ATOM 1775 C C . PHE A 1 219 ? -15.781 8.423 16.966 1.00 95.94 219 PHE A C 1
ATOM 1777 O O . PHE A 1 219 ? -16.913 8.093 17.332 1.00 95.94 219 PHE A O 1
ATOM 1784 N N . ASN A 1 220 ? -15.058 9.291 17.677 1.00 96.56 220 ASN A N 1
ATOM 1785 C CA . ASN A 1 220 ? -15.564 9.916 18.898 1.00 96.56 220 ASN A CA 1
ATOM 1786 C C . ASN A 1 220 ? -16.745 10.858 18.617 1.00 96.56 220 ASN A C 1
ATOM 1788 O O . ASN A 1 220 ? -17.738 10.858 19.354 1.00 96.56 220 ASN A O 1
ATOM 1792 N N . GLN A 1 221 ? -16.686 11.631 17.532 1.00 96.12 221 GLN A N 1
ATOM 1793 C CA . GLN A 1 221 ? -17.798 12.479 17.105 1.00 96.12 221 GLN A CA 1
ATOM 1794 C C . GLN A 1 221 ? -19.043 11.654 16.759 1.00 96.12 221 GLN A C 1
ATOM 1796 O O . GLN A 1 221 ? -20.139 11.990 17.206 1.00 96.12 221 GLN A O 1
ATOM 1801 N N . GLU A 1 222 ? -18.906 10.544 16.042 1.00 94.75 222 GLU A N 1
ATOM 1802 C CA . GLU A 1 222 ? -20.034 9.661 15.734 1.00 94.75 222 GLU A CA 1
ATOM 1803 C C . GLU A 1 222 ? -20.623 9.017 16.989 1.00 94.75 222 GLU A C 1
ATOM 1805 O O . GLU A 1 222 ? -21.833 9.084 17.218 1.00 94.75 222 GLU A O 1
ATOM 1810 N N . ARG A 1 223 ? -19.775 8.492 17.881 1.00 93.62 223 ARG A N 1
ATOM 1811 C CA . ARG A 1 223 ? -20.214 7.931 19.168 1.00 93.62 223 ARG A CA 1
ATOM 1812 C C . ARG A 1 223 ? -20.989 8.949 19.999 1.00 93.62 223 ARG A C 1
ATOM 1814 O O . ARG A 1 223 ? -22.019 8.611 20.586 1.00 93.62 223 ARG A O 1
ATOM 1821 N N . THR A 1 224 ? -20.524 10.197 20.063 1.00 93.62 224 THR A N 1
ATOM 1822 C CA . THR A 1 224 ? -21.236 11.254 20.801 1.00 93.62 224 THR A CA 1
ATOM 1823 C C . THR A 1 224 ? -22.566 11.619 20.144 1.00 93.62 224 THR A C 1
ATOM 1825 O O . THR A 1 224 ? -23.552 11.770 20.868 1.00 93.62 224 THR A O 1
ATOM 1828 N N . LYS A 1 225 ? -22.646 11.687 18.807 1.00 93.12 225 LYS A N 1
ATOM 1829 C CA . LYS A 1 225 ? -23.910 11.887 18.071 1.00 93.12 225 LYS A CA 1
ATOM 1830 C C . LYS A 1 225 ? -24.917 10.773 18.371 1.00 93.12 225 LYS A C 1
ATOM 1832 O O . LYS A 1 225 ? -26.051 11.065 18.748 1.00 93.12 225 LYS A O 1
ATOM 1837 N N . VAL A 1 226 ? -24.491 9.510 18.312 1.00 92.12 226 VAL A N 1
ATOM 1838 C CA . VAL A 1 226 ? -25.337 8.345 18.633 1.00 92.12 226 VAL A CA 1
ATOM 1839 C C . VAL A 1 226 ? -25.815 8.388 20.087 1.00 92.12 226 VAL A C 1
ATOM 1841 O O . VAL A 1 226 ? -26.995 8.171 20.359 1.00 92.12 226 VAL A O 1
ATOM 1844 N N . ARG A 1 227 ? -24.930 8.715 21.040 1.00 90.00 227 ARG A N 1
ATOM 1845 C CA . ARG A 1 227 ? -25.296 8.865 22.461 1.00 90.00 227 ARG A CA 1
ATOM 1846 C C . ARG A 1 227 ? -26.325 9.977 22.677 1.00 90.00 227 ARG A C 1
ATOM 1848 O O . ARG A 1 227 ? -27.279 9.769 23.422 1.00 90.00 227 ARG A O 1
ATOM 1855 N N . LYS A 1 228 ? -26.151 11.136 22.031 1.00 89.94 228 LYS A N 1
ATOM 1856 C CA . LYS A 1 228 ? -27.101 12.261 22.099 1.00 89.94 228 LYS A CA 1
ATOM 1857 C C . LYS A 1 228 ? -28.465 11.875 21.524 1.00 89.94 228 LYS A C 1
ATOM 1859 O O . LYS A 1 228 ? -29.470 12.100 22.187 1.00 89.94 228 LYS A O 1
ATOM 1864 N N . SER A 1 229 ? -28.483 11.222 20.362 1.00 88.62 229 SER A N 1
ATOM 1865 C CA . SER A 1 229 ? -29.702 10.692 19.738 1.00 88.62 229 SER A CA 1
ATOM 1866 C C . SER A 1 229 ? -30.442 9.727 20.675 1.00 88.62 229 SER A C 1
ATOM 1868 O O . SER A 1 229 ? -31.600 9.959 21.013 1.00 88.62 229 SER A O 1
ATOM 1870 N N . LYS A 1 230 ? -29.756 8.712 21.223 1.00 89.31 230 LYS A N 1
ATOM 1871 C CA . LYS A 1 230 ? -30.361 7.767 22.183 1.00 89.31 230 LYS A CA 1
ATOM 1872 C C . LYS A 1 230 ? -30.920 8.457 23.431 1.00 89.31 230 LYS A C 1
ATOM 1874 O O . LYS A 1 230 ? -32.002 8.096 23.885 1.00 89.31 230 LYS A O 1
ATOM 1879 N N . ARG A 1 231 ? -30.207 9.446 23.988 1.00 86.56 231 ARG A N 1
ATOM 1880 C CA . ARG A 1 231 ? -30.694 10.238 25.133 1.00 86.56 231 ARG A CA 1
ATOM 1881 C C . ARG A 1 231 ? -31.965 11.013 24.785 1.00 86.56 231 ARG A C 1
ATOM 1883 O O . ARG A 1 231 ? -32.902 10.973 25.571 1.00 86.56 231 ARG A O 1
ATOM 1890 N N . PHE A 1 232 ? -32.014 11.639 23.611 1.00 86.88 232 PHE A N 1
ATOM 1891 C CA . PHE A 1 232 ? -33.180 12.389 23.136 1.00 86.88 232 PHE A CA 1
ATOM 1892 C C . PHE A 1 232 ? -34.428 11.512 22.964 1.00 86.88 232 PHE A C 1
ATOM 1894 O O . PHE A 1 232 ? -35.524 11.911 23.348 1.00 86.88 232 PHE A O 1
ATOM 1901 N N . PHE A 1 233 ? -34.278 10.294 22.434 1.00 86.44 233 PHE A N 1
ATOM 1902 C CA . PHE A 1 233 ? -35.399 9.352 22.339 1.00 86.44 233 PHE A CA 1
ATOM 1903 C C . PHE A 1 233 ? -35.817 8.786 23.701 1.00 86.44 233 PHE A C 1
ATOM 1905 O O . PHE A 1 233 ? -36.995 8.511 23.905 1.00 86.44 233 PHE A O 1
ATOM 1912 N N . LYS A 1 234 ? -34.879 8.643 24.648 1.00 84.38 234 LYS A N 1
ATOM 1913 C CA . LYS A 1 234 ? -35.183 8.192 26.013 1.00 84.38 234 LYS A CA 1
ATOM 1914 C C . LYS A 1 234 ? -35.927 9.249 26.833 1.00 84.38 234 LYS A C 1
ATOM 1916 O O . LYS A 1 234 ? -36.758 8.871 27.637 1.00 84.38 234 LYS A O 1
ATOM 1921 N N . SER A 1 235 ? -35.656 10.540 26.629 1.00 78.94 235 SER A N 1
ATOM 1922 C CA . SER A 1 235 ? -36.345 11.631 27.337 1.00 78.94 235 SER A CA 1
ATOM 1923 C C . SER A 1 235 ? -37.749 11.946 26.804 1.00 78.94 235 SER A C 1
ATOM 1925 O O . SER A 1 235 ? -38.429 12.787 27.377 1.00 78.94 235 SER A O 1
ATOM 1927 N N . LYS A 1 236 ? -38.155 11.345 25.677 1.00 72.50 236 LYS A N 1
ATOM 1928 C CA . LYS A 1 236 ? -39.488 11.508 25.068 1.00 72.50 236 LYS A CA 1
ATOM 1929 C C . LYS A 1 236 ? -40.459 10.360 25.388 1.00 72.50 236 LYS A C 1
ATOM 1931 O O . LYS A 1 236 ? -41.600 10.416 24.940 1.00 72.50 236 LYS A O 1
ATOM 1936 N N . LYS A 1 237 ? -39.995 9.325 26.089 1.00 56.16 237 LYS A N 1
ATOM 1937 C CA . LYS A 1 237 ? -40.828 8.267 26.673 1.00 56.16 237 LYS A CA 1
ATOM 1938 C C . LYS A 1 237 ? -41.047 8.572 28.143 1.00 56.16 237 LYS A C 1
ATOM 1940 O O . LYS A 1 237 ? -42.146 8.236 28.618 1.00 56.16 237 LYS A O 1
#

Foldseek 3Di:
DDDDDDDDDDDDDPPPPPPPPPPPPPPDDDDDDDDDDDDPVVVVVVVVVVVVVVVVVVVVVVVVVVVVVVVVVVVVVVVVVVDDPVNVVVVDDPPVNVVVVVDDDDPPPDDPDDPDPPPPQQPVPVVPRSAFDQDDDPVNLVLVVVVVCVCVQDVVDDDDPDPDDNDDDRGDDDDDDDDDPVPVPPDDDPVQDDDGPVRNQVVDPVSVVSNVVVVVVVVVVVVVVVVVVVVVVVVVD

InterPro domains:
  IPR014810 Fcf2 pre-rRNA processing, C-terminal [PF08698] (123-213)
  IPR039883 Fcf2/DNTTIP2 [PTHR21686] (100-237)

Sequence (237 aa):
MVKKNTPTTTKKVDQDYDVLNLNNVSLGTKETKDTNTTINPLLDDFKIIDQLAKNTAIHLGKLVNQHKILSENSLLKKETSTISKQDFNNQLPTKLDLLKKKIKPVNENSSILPTKNKLKVNQENKKWYGFGEKEITDEMRQEAQLIRLQQFLDPTKRFNRDTASEELPEHFEIGTFENNSADYYNRFTNKEKKRGTLGDILANENMLDYIDTKSTKIFNQERTKVRKSKRFFKSKK

Secondary structure (DSSP, 8-state):
---PPPP---------------------------------HHHHHHHHHHHHHHHHHHHHHHHHHHHHHHHHHHHHHHHHHHS-HHHHHHHS--HHHHHHHH-PPP-TTS--S-S-------STTGGGTT---S---HHHHHHHHHHHTHHHH-SSPPPP-----SSPPSS-----PPPPGGGTTTSPPTTT--SHHHHHHHT-HHHHHHHHHHHHHHHHHHHHHHHHHHHHHHTT-

Radius of gyration: 44.74 Å; chains: 1; bounding box: 80×115×81 Å

Organism: NCBI:txid133409